Protein AF-A0A2K8NRW5-F1 (afdb_monomer)

Structure (mmCIF, N/CA/C/O backbone):
data_AF-A0A2K8NRW5-F1
#
_entry.id   AF-A0A2K8NRW5-F1
#
loop_
_atom_site.group_PDB
_atom_site.id
_atom_site.type_symbol
_atom_site.label_atom_id
_atom_site.label_alt_id
_atom_site.label_comp_id
_atom_site.label_asym_id
_atom_site.label_entity_id
_atom_site.label_seq_id
_atom_site.pdbx_PDB_ins_code
_atom_site.Cartn_x
_atom_site.Cartn_y
_atom_site.Cartn_z
_atom_site.occupancy
_atom_site.B_iso_or_equiv
_atom_site.auth_seq_id
_atom_site.auth_comp_id
_atom_site.auth_asym_id
_atom_site.auth_atom_id
_atom_site.pdbx_PDB_model_num
ATOM 1 N N . MET A 1 1 ? -4.775 -16.179 21.578 1.00 45.66 1 MET A N 1
ATOM 2 C CA . MET A 1 1 ? -5.222 -14.769 21.576 1.00 45.66 1 MET A CA 1
ATOM 3 C C . MET A 1 1 ? -6.569 -14.716 22.277 1.00 45.66 1 MET A C 1
ATOM 5 O O . MET A 1 1 ? -7.490 -15.370 21.805 1.00 45.66 1 MET A O 1
ATOM 9 N N . ASN A 1 2 ? -6.675 -14.073 23.444 1.00 34.84 2 ASN A N 1
ATOM 10 C CA . ASN A 1 2 ? -7.919 -14.094 24.220 1.00 34.84 2 ASN A CA 1
ATOM 11 C C . ASN A 1 2 ? -8.957 -13.169 23.571 1.00 34.84 2 ASN A C 1
ATOM 13 O O . ASN A 1 2 ? -8.944 -11.963 23.793 1.00 34.84 2 ASN A O 1
ATOM 17 N N . ILE A 1 3 ? -9.866 -13.767 22.797 1.00 45.94 3 ILE A N 1
ATOM 18 C CA . ILE A 1 3 ? -11.068 -13.155 22.197 1.00 45.94 3 ILE A CA 1
ATOM 19 C C . ILE A 1 3 ? -11.865 -12.359 23.248 1.00 45.94 3 ILE A C 1
ATOM 21 O O . ILE A 1 3 ? -12.381 -11.281 22.973 1.00 45.94 3 ILE A O 1
ATOM 25 N N . VAL A 1 4 ? -11.850 -12.835 24.495 1.00 39.78 4 VAL A N 1
ATOM 26 C CA . VAL A 1 4 ? -12.452 -12.175 25.657 1.00 39.78 4 VAL A CA 1
ATOM 27 C C . VAL A 1 4 ? -11.841 -10.792 25.928 1.00 39.78 4 VAL A C 1
ATOM 29 O O . VAL A 1 4 ? -12.575 -9.882 26.276 1.00 39.78 4 VAL A O 1
ATOM 32 N N . GLY A 1 5 ? -10.535 -10.581 25.723 1.00 42.78 5 GLY A N 1
ATOM 33 C CA . GLY A 1 5 ? -9.855 -9.316 26.040 1.00 42.78 5 GLY A CA 1
ATOM 34 C C . GLY A 1 5 ? -10.229 -8.160 25.108 1.00 42.78 5 GLY A C 1
ATOM 35 O O . GLY A 1 5 ? -10.506 -7.064 25.583 1.00 42.78 5 GLY A O 1
ATOM 36 N N . ILE A 1 6 ? -10.313 -8.416 23.799 1.00 48.81 6 ILE A N 1
ATOM 37 C CA . ILE A 1 6 ? -10.696 -7.408 22.792 1.00 48.81 6 ILE A CA 1
ATOM 38 C C . ILE A 1 6 ? -12.159 -6.993 22.992 1.00 48.81 6 ILE A C 1
ATOM 40 O O . ILE A 1 6 ? -12.494 -5.811 22.972 1.00 48.81 6 ILE A O 1
ATOM 44 N N . ILE A 1 7 ? -13.023 -7.966 23.270 1.00 46.50 7 ILE A N 1
ATOM 45 C CA . ILE A 1 7 ? -14.455 -7.748 23.446 1.00 46.50 7 ILE A CA 1
ATOM 46 C C . ILE A 1 7 ? -14.772 -7.039 24.772 1.00 46.50 7 ILE A C 1
ATOM 48 O O . ILE A 1 7 ? -15.534 -6.071 24.787 1.00 46.50 7 ILE A O 1
ATOM 52 N N . PHE A 1 8 ? -14.151 -7.457 25.881 1.00 42.78 8 PHE A N 1
ATOM 53 C CA . PHE A 1 8 ? -14.296 -6.782 27.175 1.00 42.78 8 PHE A CA 1
ATOM 54 C C . PHE A 1 8 ? -13.787 -5.335 27.091 1.00 42.78 8 PHE A C 1
ATOM 56 O O . PHE A 1 8 ? -14.356 -4.441 27.707 1.00 42.78 8 PHE A O 1
ATOM 63 N N . PHE A 1 9 ? -12.765 -5.074 26.269 1.00 48.84 9 PHE A N 1
ATOM 64 C CA . PHE A 1 9 ? -12.192 -3.744 26.082 1.00 48.84 9 PHE A CA 1
ATOM 65 C C . PHE A 1 9 ? -13.094 -2.795 25.283 1.00 48.84 9 PHE A C 1
ATOM 67 O O . PHE A 1 9 ? -13.305 -1.643 25.664 1.00 48.84 9 PHE A O 1
ATOM 74 N N . ILE A 1 10 ? -13.683 -3.303 24.207 1.00 47.97 10 ILE A N 1
ATOM 75 C CA . ILE A 1 10 ? -14.653 -2.579 23.396 1.00 47.97 10 ILE A CA 1
ATOM 76 C C . ILE A 1 10 ? -15.914 -2.217 24.221 1.00 47.97 10 ILE A C 1
ATOM 78 O O . ILE A 1 10 ? -16.456 -1.118 24.094 1.00 47.97 10 ILE A O 1
ATOM 82 N N . LEU A 1 11 ? -16.326 -3.083 25.152 1.00 42.22 11 LEU A N 1
ATOM 83 C CA . LEU A 1 11 ? -17.412 -2.816 26.107 1.00 42.22 11 LEU A CA 1
ATOM 84 C C . LEU A 1 11 ? -16.999 -1.878 27.257 1.00 42.22 11 LEU A C 1
ATOM 86 O O . LEU A 1 11 ? -17.809 -1.081 27.734 1.00 42.22 11 LEU A O 1
ATOM 90 N N . ILE A 1 12 ? -15.734 -1.917 27.689 1.00 40.78 12 ILE A N 1
ATOM 91 C CA . ILE A 1 12 ? -15.147 -0.983 28.664 1.00 40.78 12 ILE A CA 1
ATOM 92 C C . ILE A 1 12 ? -15.067 0.445 28.098 1.00 40.78 12 ILE A C 1
ATOM 94 O O . ILE A 1 12 ? -15.352 1.406 28.812 1.00 40.78 12 ILE A O 1
ATOM 98 N N . LEU A 1 13 ? -14.750 0.616 26.811 1.00 40.22 13 LEU A N 1
ATOM 99 C CA . LEU A 1 13 ? -14.776 1.925 26.143 1.00 40.22 13 LEU A CA 1
ATOM 100 C C . LEU A 1 13 ? -16.174 2.550 26.109 1.00 40.22 13 LEU A C 1
ATOM 102 O O . LEU A 1 13 ? -16.302 3.769 26.233 1.00 40.22 13 LEU A O 1
ATOM 106 N N . LEU A 1 14 ? -17.209 1.716 25.987 1.00 38.66 14 LEU A N 1
ATOM 107 C CA . LEU A 1 14 ? -18.608 2.140 25.999 1.00 38.66 14 LEU A CA 1
ATOM 108 C C . LEU A 1 14 ? -19.143 2.386 27.424 1.00 38.66 14 LEU A C 1
ATOM 110 O O . LEU A 1 14 ? -20.041 3.205 27.595 1.00 38.66 14 LEU A O 1
ATOM 114 N N . SER A 1 15 ? -18.568 1.753 28.456 1.00 35.53 15 SER A N 1
ATOM 115 C CA . SER A 1 15 ? -19.016 1.885 29.858 1.00 35.53 15 SER A CA 1
ATOM 116 C C . SER A 1 15 ? -18.219 2.890 30.711 1.00 35.53 15 SER A C 1
ATOM 118 O O . SER A 1 15 ? -18.763 3.442 31.663 1.00 35.53 15 SER A O 1
ATOM 120 N N . LEU A 1 16 ? -16.967 3.229 30.375 1.00 35.66 16 LEU A N 1
ATOM 121 C CA . LEU A 1 16 ? -16.126 4.163 31.157 1.00 35.66 16 LEU A CA 1
ATOM 122 C C . LEU A 1 16 ? -16.405 5.663 30.931 1.00 35.66 16 LEU A C 1
ATOM 124 O O . LEU A 1 16 ? -15.663 6.520 31.426 1.00 35.66 16 LEU A O 1
ATOM 128 N N . PHE A 1 17 ? -17.480 6.023 30.231 1.00 42.72 17 PHE A N 1
ATOM 129 C CA . PHE A 1 17 ? -17.970 7.406 30.201 1.00 42.72 17 PHE A CA 1
ATOM 130 C C . PHE A 1 17 ? -18.947 7.738 31.349 1.00 42.72 17 PHE A C 1
ATOM 132 O O . PHE A 1 17 ? -19.420 8.870 31.404 1.00 42.72 17 PHE A O 1
ATOM 139 N N . SER A 1 18 ? -19.179 6.825 32.309 1.00 34.94 18 SER A N 1
ATOM 140 C CA . SER A 1 18 ? -20.283 6.932 33.282 1.00 34.94 18 SER A CA 1
ATOM 141 C C . SER A 1 18 ? -19.955 7.312 34.743 1.00 34.94 18 SER A C 1
ATOM 143 O O . SER A 1 18 ? -20.853 7.223 35.577 1.00 34.94 18 SER A O 1
ATOM 145 N N . SER A 1 19 ? -18.750 7.748 35.145 1.00 34.00 19 SER A N 1
ATOM 146 C CA . SER A 1 19 ? -18.575 8.190 36.553 1.00 34.00 19 SER A CA 1
ATOM 147 C C . SER A 1 19 ? -17.405 9.145 36.805 1.00 34.00 19 SER A C 1
ATOM 149 O O . SER A 1 19 ? -16.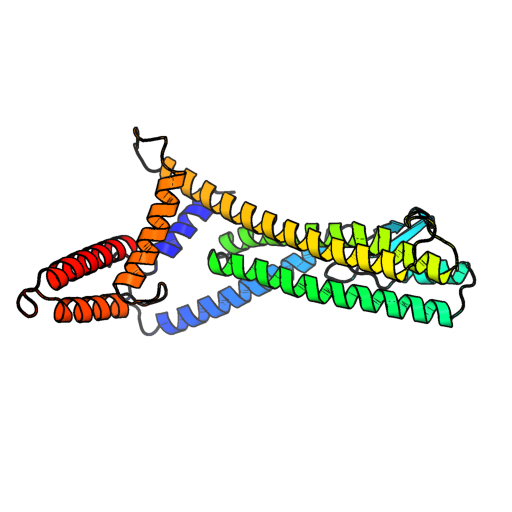236 8.760 36.758 1.00 34.00 19 SER A O 1
ATOM 151 N N . GLY A 1 20 ? -17.729 10.405 37.117 1.00 36.03 20 GLY A N 1
ATOM 152 C CA . GLY A 1 20 ? -16.787 11.453 37.508 1.00 36.03 20 GLY A CA 1
ATOM 153 C C . GLY A 1 20 ? -16.780 11.713 39.016 1.00 36.03 20 GLY A C 1
ATOM 154 O O . GLY A 1 20 ? -17.713 12.302 39.546 1.00 36.03 20 GLY A O 1
ATOM 155 N N . SER A 1 21 ? -15.693 11.350 39.698 1.00 35.50 21 SER A N 1
ATOM 156 C CA . SER A 1 21 ? -15.431 11.757 41.094 1.00 35.50 21 SER A CA 1
ATOM 157 C C . SER A 1 21 ? -13.927 11.775 41.438 1.00 35.50 21 SER A C 1
ATOM 159 O O . SER A 1 21 ? -13.508 11.400 42.524 1.00 35.50 21 SER A O 1
ATOM 161 N N . GLY A 1 22 ? -13.086 12.256 40.508 1.00 32.38 22 GLY A N 1
ATOM 162 C CA . GLY A 1 22 ? -11.631 12.445 40.708 1.00 32.38 22 GLY A CA 1
ATOM 163 C C . GLY A 1 22 ? -11.068 13.719 40.053 1.00 32.38 22 GLY A C 1
ATOM 164 O O . GLY A 1 22 ? -9.923 13.759 39.603 1.00 32.38 22 GLY A O 1
ATOM 165 N N . PHE A 1 23 ? -11.901 14.751 39.912 1.00 36.06 23 PHE A N 1
ATOM 166 C CA . PHE A 1 23 ? -11.904 15.691 38.780 1.00 36.06 23 PHE A CA 1
ATOM 167 C C . PHE A 1 23 ? -10.704 16.656 38.622 1.00 36.06 23 PHE A C 1
ATOM 16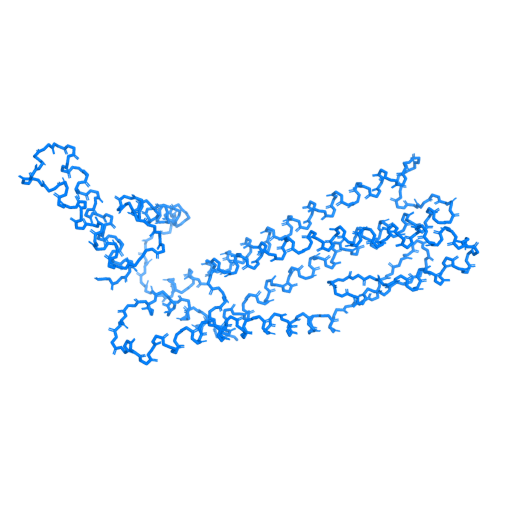9 O O . PHE A 1 23 ? -10.562 17.226 37.543 1.00 36.06 23 PHE A O 1
ATOM 176 N N . LEU A 1 24 ? -9.787 16.816 39.588 1.00 32.00 24 LEU A N 1
ATOM 177 C CA . LEU A 1 24 ? -8.643 17.746 39.431 1.00 32.00 24 LEU A CA 1
ATOM 178 C C . LEU A 1 24 ? -7.277 17.067 39.203 1.00 32.00 24 LEU A C 1
ATOM 180 O O . LEU A 1 24 ? -6.484 17.570 38.410 1.00 32.00 24 LEU A O 1
ATOM 184 N N . ALA A 1 25 ? -7.031 15.870 39.747 1.00 32.88 25 ALA A N 1
ATOM 185 C CA . ALA A 1 25 ? -5.854 15.058 39.389 1.00 32.88 25 ALA A CA 1
ATOM 186 C C . ALA A 1 25 ? -6.096 14.171 38.144 1.00 32.88 25 ALA A C 1
ATOM 188 O O . ALA A 1 25 ? -5.161 13.794 37.437 1.00 32.88 25 ALA A O 1
ATOM 189 N N . TYR A 1 26 ? -7.362 13.857 37.843 1.00 31.12 26 TYR A N 1
ATOM 190 C CA . TYR A 1 26 ? -7.765 12.980 36.737 1.00 31.12 26 TYR A CA 1
ATOM 191 C C . TYR A 1 26 ? -7.823 13.698 35.378 1.00 31.12 26 TYR A C 1
ATOM 193 O O . TYR A 1 26 ? -7.497 13.107 34.351 1.00 31.12 26 TYR A O 1
ATOM 201 N N . LYS A 1 27 ? -8.159 14.997 35.345 1.00 28.78 27 LYS A N 1
ATOM 202 C CA . LYS A 1 27 ? -8.231 15.784 34.097 1.00 28.78 27 LYS A CA 1
ATOM 203 C C . LYS A 1 27 ? -6.848 16.009 33.467 1.00 28.78 27 LYS A C 1
ATOM 205 O O . LYS A 1 27 ? -6.725 15.999 32.244 1.00 28.78 27 LYS A O 1
ATOM 210 N N . SER A 1 28 ? -5.797 16.127 34.286 1.00 32.00 28 SER A N 1
ATOM 211 C CA . SER A 1 28 ? -4.407 16.190 33.812 1.00 32.00 28 SER A CA 1
ATOM 212 C C . SER A 1 28 ? -3.893 14.819 33.357 1.00 32.00 28 SER A C 1
ATOM 214 O O . SER A 1 28 ? -3.251 14.736 32.311 1.00 32.00 28 SER A O 1
ATOM 216 N N . ARG A 1 29 ? -4.246 13.735 34.070 1.00 34.44 29 ARG A N 1
ATOM 217 C CA . ARG A 1 29 ? -3.932 12.347 33.687 1.00 34.44 29 ARG A CA 1
ATOM 218 C C . ARG A 1 29 ? -4.636 11.894 32.411 1.00 34.44 29 ARG A C 1
ATOM 220 O O . ARG A 1 29 ? -3.996 11.231 31.622 1.00 34.44 29 ARG A O 1
ATOM 227 N N . ARG A 1 30 ? -5.894 12.263 32.143 1.00 35.44 30 ARG A N 1
ATOM 228 C CA . ARG A 1 30 ? -6.624 11.826 30.932 1.00 35.44 30 ARG A CA 1
ATOM 229 C C . ARG A 1 30 ? -6.185 12.569 29.667 1.00 35.44 30 ARG A C 1
ATOM 231 O O . ARG A 1 30 ? -6.066 11.953 28.617 1.00 35.44 30 ARG A O 1
ATOM 238 N N . LYS A 1 31 ? -5.866 13.866 29.769 1.00 35.34 31 LYS A N 1
ATOM 239 C CA . LYS A 1 31 ? -5.256 14.628 28.663 1.00 35.34 31 LYS A CA 1
ATOM 240 C C . LYS A 1 31 ? -3.823 14.149 28.388 1.00 35.34 31 LYS A C 1
ATOM 242 O O . LYS A 1 31 ? -3.451 14.026 27.227 1.00 35.34 31 LYS A O 1
ATOM 247 N N . ARG A 1 32 ? -3.065 13.796 29.443 1.00 38.81 32 ARG A N 1
ATOM 248 C CA . ARG A 1 32 ? -1.787 13.073 29.319 1.00 38.81 32 ARG A CA 1
ATOM 249 C C . ARG A 1 32 ? -1.967 11.701 28.692 1.00 38.81 32 ARG A C 1
ATOM 251 O O . ARG A 1 32 ? -1.301 11.458 27.714 1.00 38.81 32 ARG A O 1
ATOM 258 N N . ASN A 1 33 ? -2.867 10.854 29.182 1.00 44.03 33 ASN A N 1
ATOM 259 C CA . ASN A 1 33 ? -3.056 9.484 28.701 1.00 44.03 33 ASN A CA 1
ATOM 260 C C . ASN A 1 33 ? -3.611 9.444 27.277 1.00 44.03 33 ASN A C 1
ATOM 262 O O . ASN A 1 33 ? -3.198 8.596 26.515 1.00 44.03 33 ASN A O 1
ATOM 266 N N . TYR A 1 34 ? -4.485 10.367 26.873 1.00 40.91 34 TYR A N 1
ATOM 267 C CA . TYR A 1 34 ? -4.923 10.475 25.478 1.00 40.91 34 TYR A CA 1
ATOM 268 C C . TYR A 1 34 ? -3.777 10.928 24.565 1.00 40.91 34 TYR A C 1
ATOM 270 O O . TYR A 1 34 ? -3.525 10.316 23.538 1.00 40.91 34 TYR A O 1
ATOM 278 N N . SER A 1 35 ? -3.022 11.954 24.972 1.00 47.53 35 SER A N 1
ATOM 279 C CA . SER A 1 35 ? -1.829 12.421 24.250 1.00 47.53 35 SER A CA 1
ATOM 280 C C . SER A 1 35 ? -0.710 11.365 24.213 1.00 47.53 35 SER A C 1
ATOM 282 O O . SER A 1 35 ? -0.038 11.199 23.199 1.00 47.53 35 SER A O 1
ATOM 284 N N . GLN A 1 36 ? -0.539 10.615 25.298 1.00 51.28 36 GLN A N 1
ATOM 285 C CA . GLN A 1 36 ? 0.427 9.537 25.471 1.00 51.28 36 GLN A CA 1
ATOM 286 C C . GLN A 1 36 ? 0.002 8.288 24.701 1.00 51.28 36 GLN A C 1
ATOM 288 O O . GLN A 1 36 ? 0.853 7.695 24.057 1.00 51.28 36 GLN A O 1
ATOM 293 N N . ASN A 1 37 ? -1.284 7.936 24.683 1.00 51.28 37 ASN A N 1
ATOM 294 C CA . ASN A 1 37 ? -1.814 6.843 23.871 1.00 51.28 37 ASN A CA 1
ATOM 295 C C . ASN A 1 37 ? -1.752 7.206 22.390 1.00 51.28 37 ASN A C 1
ATOM 297 O O . ASN A 1 37 ? -1.285 6.400 21.610 1.00 51.28 37 ASN A O 1
ATOM 301 N N . GLN A 1 38 ? -2.094 8.432 21.987 1.00 56.69 38 GLN A N 1
ATOM 302 C CA . GLN A 1 38 ? -1.922 8.880 20.601 1.00 56.69 38 GLN A CA 1
ATOM 303 C C . GLN A 1 38 ? -0.442 8.844 20.176 1.00 56.69 38 GLN A C 1
ATOM 305 O O . GLN A 1 38 ? -0.125 8.444 19.057 1.00 56.69 38 GLN A O 1
ATOM 310 N N . SER A 1 39 ? 0.467 9.198 21.090 1.00 61.97 39 SER A N 1
ATOM 311 C CA . SER A 1 39 ? 1.917 9.066 20.905 1.00 61.97 39 SER A CA 1
ATOM 312 C C . SER A 1 39 ? 2.365 7.599 20.810 1.00 61.97 39 SER A C 1
ATOM 314 O O . SER A 1 39 ? 3.134 7.259 19.916 1.00 61.97 39 SER A O 1
ATOM 316 N N . GLN A 1 40 ? 1.844 6.706 21.657 1.00 70.38 40 GLN A N 1
ATOM 317 C CA . GLN A 1 40 ? 2.139 5.267 21.638 1.00 70.38 40 GLN A CA 1
ATOM 318 C C . GLN A 1 40 ? 1.572 4.570 20.400 1.00 70.38 40 GLN A C 1
ATOM 320 O O . GLN A 1 40 ? 2.277 3.790 19.771 1.00 70.38 40 GLN A O 1
ATOM 325 N N . THR A 1 41 ? 0.340 4.886 20.004 1.00 70.94 41 THR A N 1
ATOM 326 C CA . THR A 1 41 ? -0.283 4.403 18.771 1.00 70.94 41 THR A CA 1
ATOM 327 C C . THR A 1 41 ? 0.556 4.846 17.583 1.00 70.94 41 THR A C 1
ATOM 329 O O . THR A 1 41 ? 0.990 4.013 16.798 1.00 70.94 41 THR A O 1
ATOM 332 N N . HIS A 1 42 ? 0.902 6.132 17.485 1.00 76.00 42 HIS A N 1
ATOM 333 C CA . HIS A 1 42 ? 1.785 6.606 16.421 1.00 76.00 42 HIS A CA 1
ATOM 334 C C . HIS A 1 42 ? 3.128 5.850 16.397 1.00 76.00 42 HIS A C 1
ATOM 336 O O . HIS A 1 42 ? 3.539 5.365 15.344 1.00 76.00 42 HIS A O 1
ATOM 342 N N . GLN A 1 43 ? 3.769 5.662 17.555 1.00 84.19 43 GLN A N 1
ATOM 343 C CA . GLN A 1 43 ? 4.998 4.870 17.675 1.00 84.19 43 GLN A CA 1
ATOM 344 C C . GLN A 1 43 ? 4.812 3.413 17.233 1.00 84.19 43 GLN A C 1
ATOM 346 O O . GLN A 1 43 ? 5.698 2.872 16.573 1.00 84.19 43 GLN A O 1
ATOM 351 N N . ALA A 1 44 ? 3.677 2.787 17.548 1.00 87.31 44 ALA A N 1
ATOM 352 C CA . ALA A 1 44 ? 3.367 1.420 17.145 1.00 87.31 44 ALA A CA 1
ATOM 353 C C . ALA A 1 44 ? 3.252 1.295 15.620 1.00 87.31 44 ALA A C 1
ATOM 355 O O . ALA A 1 44 ? 3.823 0.376 15.038 1.00 87.31 44 ALA A O 1
ATOM 356 N N . PHE A 1 45 ? 2.599 2.251 14.952 1.00 88.94 45 PHE A N 1
ATOM 357 C CA . PHE A 1 45 ? 2.531 2.286 13.489 1.00 88.94 45 PHE A CA 1
ATOM 358 C C . PHE A 1 45 ? 3.906 2.520 12.849 1.00 88.94 45 PHE A C 1
ATOM 360 O O . PHE A 1 45 ? 4.244 1.843 11.879 1.00 88.94 45 PHE A O 1
ATOM 367 N N . GLU A 1 46 ? 4.729 3.424 13.390 1.00 88.88 46 GLU A N 1
ATOM 368 C CA . GLU A 1 46 ? 6.096 3.640 12.890 1.00 88.88 46 GLU A CA 1
ATOM 369 C C . GLU A 1 46 ? 7.000 2.416 13.104 1.00 88.88 46 GLU A C 1
ATOM 371 O O . GLU A 1 46 ? 7.760 2.036 12.211 1.00 88.88 46 GLU A O 1
ATOM 376 N N . ALA A 1 47 ? 6.902 1.754 14.259 1.00 90.94 47 ALA A N 1
ATOM 377 C CA . ALA A 1 47 ? 7.605 0.502 14.520 1.00 90.94 47 ALA A CA 1
ATOM 378 C C . ALA A 1 47 ? 7.136 -0.606 13.567 1.00 90.94 47 ALA A C 1
ATOM 380 O O . ALA A 1 47 ? 7.962 -1.294 12.967 1.00 90.94 47 ALA A O 1
ATOM 381 N N . ASN A 1 48 ? 5.824 -0.726 13.357 1.00 93.81 48 ASN A N 1
ATOM 382 C CA . ASN A 1 48 ? 5.246 -1.705 12.447 1.00 93.81 48 ASN A CA 1
ATOM 383 C C . ASN A 1 48 ? 5.699 -1.484 10.996 1.00 93.81 48 ASN A C 1
ATOM 385 O O . ASN A 1 48 ? 6.051 -2.452 10.335 1.00 93.81 48 ASN A O 1
ATOM 389 N N . LYS A 1 49 ? 5.783 -0.235 10.507 1.00 93.50 49 LYS A N 1
ATOM 390 C CA . LYS A 1 49 ? 6.337 0.058 9.167 1.00 93.50 49 LYS A CA 1
ATOM 391 C C . LYS A 1 49 ? 7.752 -0.500 9.001 1.00 93.50 49 LYS A C 1
ATOM 393 O O . LYS A 1 49 ? 8.048 -1.091 7.968 1.00 93.50 49 LYS A O 1
ATOM 398 N N . LYS A 1 50 ? 8.611 -0.345 10.016 1.00 92.44 50 LYS A N 1
ATOM 399 C CA . LYS A 1 50 ? 9.986 -0.874 9.994 1.00 92.44 50 LYS A CA 1
ATOM 400 C C . LYS A 1 50 ? 10.005 -2.400 9.974 1.00 92.44 50 LYS A C 1
ATOM 402 O O . LYS A 1 50 ? 10.759 -2.980 9.200 1.00 92.44 50 LYS A O 1
ATOM 407 N N . VAL A 1 51 ? 9.175 -3.040 10.801 1.00 93.69 51 VAL A N 1
ATOM 408 C CA . VAL A 1 51 ? 9.047 -4.507 10.845 1.00 93.69 51 VAL A CA 1
ATOM 409 C C . VAL A 1 51 ? 8.544 -5.044 9.509 1.00 93.69 51 VAL A C 1
ATOM 411 O O . VAL A 1 51 ? 9.140 -5.96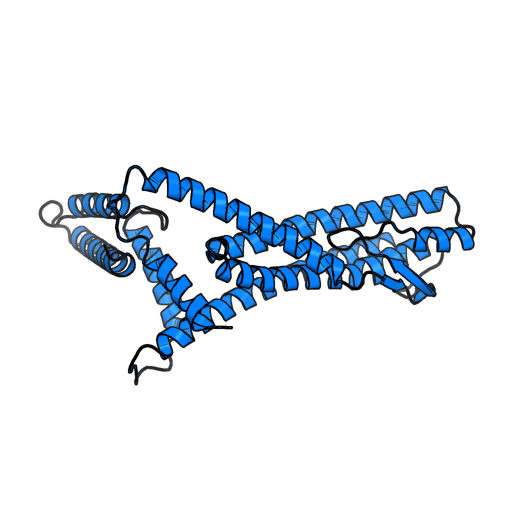3 8.953 1.00 93.69 51 VAL A O 1
ATOM 414 N N . TRP A 1 52 ? 7.491 -4.434 8.966 1.00 95.94 52 TRP A N 1
ATOM 415 C CA . TRP A 1 52 ? 6.955 -4.777 7.656 1.00 95.94 52 TRP A CA 1
ATOM 416 C C . TRP A 1 52 ? 8.039 -4.638 6.584 1.00 95.94 52 TRP A C 1
ATOM 418 O O . TRP A 1 52 ? 8.381 -5.614 5.928 1.00 95.94 52 TRP A O 1
ATOM 428 N N . GLN A 1 53 ? 8.698 -3.479 6.491 1.00 92.44 53 GLN A N 1
ATOM 429 C CA . GLN A 1 53 ? 9.757 -3.238 5.507 1.00 92.44 53 GLN A CA 1
ATOM 430 C C . GLN A 1 53 ? 10.945 -4.199 5.661 1.00 92.44 53 GLN A C 1
ATOM 432 O O . GLN A 1 53 ? 11.594 -4.534 4.672 1.00 92.44 53 GLN A O 1
ATOM 437 N N . PHE A 1 54 ? 11.265 -4.643 6.877 1.00 91.88 54 PHE A N 1
ATOM 438 C CA . PHE A 1 54 ? 12.310 -5.640 7.108 1.00 91.88 54 PHE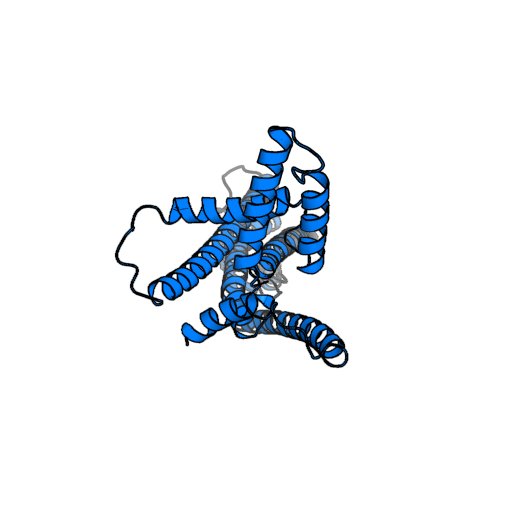 A CA 1
ATOM 439 C C . PHE A 1 54 ? 11.927 -7.015 6.542 1.00 91.88 54 PHE A C 1
ATOM 441 O O . PHE A 1 54 ? 12.749 -7.634 5.871 1.00 91.88 54 PHE A O 1
ATOM 448 N N . ASN A 1 55 ? 10.682 -7.448 6.758 1.00 92.94 55 ASN A N 1
ATOM 449 C CA . ASN A 1 55 ? 10.182 -8.765 6.349 1.00 92.94 55 ASN A CA 1
ATOM 450 C C . ASN A 1 55 ? 9.725 -8.834 4.882 1.00 92.94 55 ASN A C 1
ATOM 452 O O . ASN A 1 55 ? 9.560 -9.921 4.331 1.00 92.94 55 ASN A O 1
ATOM 456 N N . THR A 1 56 ? 9.512 -7.689 4.241 1.00 93.69 56 THR A N 1
ATOM 457 C CA . THR A 1 56 ? 9.041 -7.613 2.860 1.00 93.69 56 THR A CA 1
ATOM 458 C C . THR A 1 56 ? 10.114 -8.054 1.860 1.00 93.69 56 THR A C 1
ATOM 460 O O . THR A 1 56 ? 11.250 -7.579 1.890 1.00 93.69 56 THR A O 1
ATOM 463 N N . GLN A 1 57 ? 9.734 -8.897 0.891 1.00 95.75 57 GLN A N 1
ATOM 464 C CA . GLN A 1 57 ? 10.566 -9.193 -0.279 1.00 95.75 57 GLN A CA 1
ATOM 465 C C . GLN A 1 57 ? 10.702 -7.941 -1.160 1.00 95.75 57 GLN A C 1
ATOM 467 O O . GLN A 1 57 ? 9.719 -7.477 -1.749 1.00 95.75 57 GLN A O 1
ATOM 472 N N . LYS A 1 58 ? 11.928 -7.416 -1.255 1.00 95.25 58 LYS A N 1
ATOM 473 C CA . LYS A 1 58 ? 12.258 -6.151 -1.943 1.00 95.25 58 LYS A CA 1
ATOM 474 C C . LYS A 1 58 ? 12.680 -6.333 -3.394 1.00 95.25 58 LYS A C 1
ATOM 476 O O . LYS A 1 58 ? 12.536 -5.412 -4.185 1.00 95.25 58 LYS A O 1
ATOM 481 N N . THR A 1 59 ? 13.205 -7.500 -3.736 1.00 97.94 59 THR A N 1
ATOM 482 C CA . THR A 1 59 ? 13.716 -7.770 -5.078 1.00 97.94 59 THR A CA 1
ATOM 483 C C . THR A 1 59 ? 12.590 -8.271 -5.973 1.00 97.94 59 THR A C 1
ATOM 485 O O . THR A 1 59 ? 11.931 -9.266 -5.655 1.00 97.94 59 THR A O 1
ATOM 488 N N . VAL A 1 60 ? 12.366 -7.567 -7.079 1.00 98.31 60 VAL A N 1
ATOM 489 C CA . VAL A 1 60 ? 11.298 -7.821 -8.050 1.00 98.31 60 VAL A CA 1
ATOM 490 C C . VAL A 1 60 ? 11.933 -8.173 -9.389 1.00 98.31 60 VAL A C 1
ATOM 492 O O . VAL A 1 60 ? 12.819 -7.471 -9.868 1.00 98.31 60 VAL A O 1
ATOM 495 N N . SER A 1 61 ? 11.500 -9.275 -9.998 1.00 98.12 61 SER A N 1
ATOM 496 C CA . SER A 1 61 ? 11.975 -9.662 -11.328 1.00 98.12 61 SER A CA 1
ATOM 497 C C . SER A 1 61 ? 11.337 -8.787 -12.402 1.00 98.12 61 SER A C 1
ATOM 499 O O . SER A 1 61 ? 10.139 -8.526 -12.336 1.00 98.12 61 SER A O 1
ATOM 501 N N . ILE A 1 62 ? 12.132 -8.394 -13.399 1.00 98.12 62 ILE A N 1
ATOM 502 C CA . ILE A 1 62 ? 11.707 -7.725 -14.632 1.00 98.12 62 ILE A CA 1
ATOM 503 C C . ILE A 1 62 ? 11.965 -8.705 -15.790 1.00 98.12 62 ILE A C 1
ATOM 505 O O . ILE A 1 62 ? 13.032 -8.668 -16.413 1.00 98.12 62 ILE A O 1
ATOM 509 N N . PRO A 1 63 ? 11.041 -9.651 -16.057 1.00 96.56 63 PRO A N 1
ATOM 510 C CA . PRO A 1 63 ? 11.337 -10.822 -16.883 1.00 96.56 63 PRO A CA 1
ATOM 511 C C . PRO A 1 63 ? 11.615 -10.479 -18.344 1.00 96.56 63 PRO A C 1
ATOM 513 O O . PRO A 1 63 ? 12.463 -11.109 -18.968 1.00 96.56 63 PRO A O 1
ATOM 516 N N . GLU A 1 64 ? 10.933 -9.463 -18.879 1.00 96.88 64 GLU A N 1
ATOM 517 C CA . GLU A 1 64 ? 11.080 -9.051 -20.278 1.00 96.88 64 GLU A CA 1
ATOM 518 C C . GLU A 1 64 ? 12.517 -8.637 -20.618 1.00 96.88 64 GLU A C 1
ATOM 520 O O . GLU A 1 64 ? 13.018 -8.947 -21.698 1.00 96.88 64 GLU A O 1
ATOM 525 N N . TYR A 1 65 ? 13.203 -8.029 -19.652 1.00 97.38 65 TYR A N 1
ATOM 526 C CA . TYR A 1 65 ? 14.578 -7.556 -19.784 1.00 97.38 65 TYR A CA 1
ATOM 527 C C . TYR A 1 65 ? 15.601 -8.408 -19.041 1.00 97.38 65 TYR A C 1
ATOM 529 O O . TYR A 1 65 ? 16.794 -8.103 -19.067 1.00 97.38 65 TYR A O 1
ATOM 537 N N . ASN A 1 66 ? 15.145 -9.501 -18.424 1.00 97.31 66 ASN A N 1
ATOM 538 C CA . ASN A 1 66 ? 15.971 -10.476 -17.725 1.00 97.31 66 ASN A CA 1
ATOM 539 C C . ASN A 1 66 ? 16.907 -9.847 -16.673 1.00 97.31 66 ASN A C 1
ATOM 541 O O . ASN A 1 66 ? 18.099 -10.151 -16.613 1.00 97.31 66 ASN A O 1
ATOM 545 N N . TYR A 1 67 ? 16.364 -8.957 -15.843 1.00 98.25 67 TYR A N 1
ATOM 546 C CA . TYR A 1 67 ? 17.053 -8.433 -14.663 1.00 98.25 67 TYR A CA 1
ATOM 547 C C . TYR A 1 67 ? 16.106 -8.380 -13.458 1.00 98.25 67 TYR A C 1
ATOM 549 O O . TYR A 1 67 ? 14.945 -8.794 -13.535 1.00 98.25 67 TYR A O 1
ATOM 557 N N . GLN A 1 68 ? 16.619 -7.943 -12.313 1.00 98.44 68 GLN A N 1
ATOM 558 C CA . GLN A 1 68 ? 15.840 -7.744 -11.094 1.00 98.44 68 GLN A CA 1
ATOM 559 C C . GLN A 1 68 ? 16.075 -6.330 -10.577 1.00 98.44 68 GLN A C 1
ATOM 561 O O . GLN A 1 68 ? 17.179 -5.816 -10.713 1.00 98.44 68 GLN A O 1
ATOM 566 N N . GLU A 1 69 ? 15.054 -5.726 -9.982 1.00 98.62 69 GLU A N 1
ATOM 567 C CA . GLU A 1 69 ? 15.117 -4.389 -9.397 1.00 98.62 69 GLU A CA 1
ATOM 568 C C . GLU A 1 69 ? 14.810 -4.443 -7.899 1.00 98.62 69 GLU A C 1
ATOM 570 O O . GLU A 1 69 ? 13.984 -5.241 -7.440 1.00 98.62 69 GLU A O 1
ATOM 575 N N . ASN A 1 70 ? 15.479 -3.587 -7.132 1.00 98.06 70 ASN A N 1
ATOM 576 C CA . ASN A 1 70 ? 15.340 -3.526 -5.686 1.00 98.06 70 ASN A CA 1
ATOM 577 C C . ASN A 1 70 ? 14.405 -2.375 -5.285 1.00 98.06 70 ASN A C 1
ATOM 579 O O . ASN A 1 70 ? 14.683 -1.202 -5.530 1.00 98.06 70 ASN A O 1
ATOM 583 N N . PHE A 1 71 ? 13.298 -2.720 -4.627 1.00 97.69 71 PHE A N 1
ATOM 584 C CA . PHE A 1 71 ? 12.299 -1.790 -4.097 1.00 97.69 71 PHE A CA 1
ATOM 585 C C . PHE A 1 71 ? 12.496 -1.621 -2.589 1.00 97.69 71 PHE A C 1
ATOM 587 O O . PHE A 1 71 ? 11.820 -2.242 -1.765 1.00 97.69 71 PHE A O 1
ATOM 594 N N . THR A 1 72 ? 13.508 -0.840 -2.220 1.00 94.31 72 THR A N 1
ATOM 595 C CA . THR A 1 72 ? 13.942 -0.680 -0.828 1.00 94.31 72 THR A CA 1
ATOM 596 C C . THR A 1 72 ? 13.284 0.485 -0.109 1.00 94.31 72 THR A C 1
ATOM 598 O O . THR A 1 72 ? 13.227 0.467 1.122 1.00 94.31 72 THR A O 1
ATOM 601 N N . ASP A 1 73 ? 12.794 1.481 -0.840 1.00 93.75 73 ASP A N 1
ATOM 602 C CA . ASP A 1 73 ? 12.333 2.741 -0.267 1.00 93.75 73 ASP A CA 1
ATOM 603 C C . ASP A 1 73 ? 10.884 2.613 0.206 1.00 93.75 73 ASP A C 1
ATOM 605 O O . ASP A 1 73 ? 10.030 2.055 -0.478 1.00 93.75 73 ASP A O 1
ATOM 609 N N . PHE A 1 74 ? 10.573 3.129 1.392 1.00 93.06 74 PHE A N 1
ATOM 610 C CA . PHE A 1 74 ? 9.198 3.120 1.891 1.00 93.06 74 PHE A CA 1
ATOM 611 C C . PHE A 1 74 ? 8.343 4.154 1.119 1.00 93.06 74 PHE A C 1
ATOM 613 O O . PHE A 1 74 ? 8.814 5.278 0.929 1.00 93.06 74 PHE A O 1
ATOM 620 N N . PRO A 1 75 ? 7.086 3.856 0.718 1.00 94.69 75 PRO A N 1
ATOM 621 C CA . PRO A 1 75 ? 6.293 2.666 1.053 1.00 94.69 75 PRO A CA 1
ATOM 622 C C . PRO A 1 75 ? 6.620 1.371 0.298 1.00 94.69 75 PRO A C 1
ATOM 624 O O . PRO A 1 75 ? 6.420 0.321 0.892 1.00 94.69 75 PRO A O 1
ATOM 627 N N . PHE A 1 76 ? 7.109 1.411 -0.945 1.00 97.19 76 PHE A N 1
ATOM 628 C CA . PHE A 1 76 ? 7.686 0.265 -1.675 1.00 97.19 76 PHE A CA 1
ATOM 629 C C . PHE A 1 76 ? 8.204 0.751 -3.044 1.00 97.19 76 PHE A C 1
ATOM 631 O O . PHE A 1 76 ? 7.603 0.477 -4.073 1.00 97.19 76 PHE A O 1
ATOM 638 N N . PHE A 1 77 ? 9.259 1.557 -3.072 1.00 97.94 77 PHE A N 1
ATOM 639 C CA . PHE A 1 77 ? 9.786 2.217 -4.273 1.00 97.94 77 PHE A CA 1
ATOM 640 C C . PHE A 1 77 ? 11.256 1.881 -4.507 1.00 97.94 77 PHE A C 1
ATOM 642 O O . PHE A 1 77 ? 11.922 1.329 -3.627 1.00 97.94 77 PHE A O 1
ATOM 649 N N . SER A 1 78 ? 11.751 2.196 -5.703 1.00 97.44 78 SER A N 1
ATOM 650 C CA . SER A 1 78 ? 13.115 1.878 -6.119 1.00 97.44 78 SER A CA 1
ATOM 651 C C . SER A 1 78 ? 13.949 3.141 -6.332 1.00 97.44 78 SER A C 1
ATOM 653 O O . SER A 1 78 ? 13.463 4.220 -6.690 1.00 97.44 78 SER A O 1
ATOM 655 N N . ASN A 1 79 ? 15.256 3.002 -6.143 1.00 96.75 79 ASN A N 1
ATOM 656 C CA . ASN A 1 79 ? 16.229 3.988 -6.594 1.00 96.75 79 ASN A CA 1
ATOM 657 C C . ASN A 1 79 ? 16.677 3.751 -8.051 1.00 96.75 79 ASN A C 1
ATOM 659 O O . ASN A 1 79 ? 17.422 4.572 -8.575 1.00 96.75 79 ASN A O 1
ATOM 663 N N . TYR A 1 80 ? 16.190 2.681 -8.689 1.00 98.31 80 TYR A N 1
ATOM 664 C CA . TYR A 1 80 ? 16.454 2.262 -10.067 1.00 98.31 80 TYR A CA 1
ATOM 665 C C . TYR A 1 80 ? 17.912 1.932 -10.389 1.00 98.31 80 TYR A C 1
ATOM 667 O O . TYR A 1 80 ? 18.287 1.923 -11.559 1.00 98.31 80 TYR A O 1
ATOM 675 N N . GLN A 1 81 ? 18.741 1.636 -9.385 1.00 98.12 81 GLN A N 1
ATOM 676 C CA . GLN A 1 81 ? 20.165 1.354 -9.597 1.00 98.12 81 GLN A CA 1
ATOM 677 C C . GLN A 1 81 ? 20.402 0.167 -10.538 1.00 98.12 81 GLN A C 1
ATOM 679 O O . GLN A 1 81 ? 21.291 0.224 -11.391 1.00 98.12 81 GLN A O 1
ATOM 684 N N . GLU A 1 82 ? 19.601 -0.894 -10.420 1.00 98.56 82 GLU A N 1
ATOM 685 C CA . GLU A 1 82 ? 19.756 -2.077 -11.269 1.00 98.56 82 GLU A CA 1
ATOM 686 C C . GLU A 1 82 ? 19.307 -1.787 -12.706 1.00 98.56 82 GLU A C 1
ATOM 688 O O . GLU A 1 82 ? 19.974 -2.183 -13.668 1.00 98.56 82 GLU A O 1
ATOM 693 N N . THR A 1 83 ? 18.220 -1.026 -12.865 1.00 98.62 83 THR A N 1
ATOM 694 C CA . THR A 1 83 ? 17.755 -0.563 -14.177 1.00 98.62 83 THR A CA 1
ATOM 695 C C . THR A 1 83 ? 18.768 0.372 -14.843 1.00 98.62 83 THR A C 1
ATOM 697 O O . THR A 1 83 ? 19.067 0.204 -16.025 1.00 98.62 83 THR A O 1
ATOM 700 N N . GLU A 1 84 ? 19.351 1.323 -14.109 1.00 98.00 84 GLU A N 1
ATOM 701 C CA . GLU A 1 84 ? 20.400 2.208 -14.630 1.00 98.00 84 GLU A CA 1
ATOM 702 C C . GLU A 1 84 ? 21.618 1.401 -15.099 1.00 98.00 84 GLU A C 1
ATOM 704 O O . GLU A 1 84 ? 22.116 1.608 -16.210 1.00 98.00 84 GLU A O 1
ATOM 709 N N . ALA A 1 85 ? 22.069 0.426 -14.303 1.00 98.19 85 ALA A N 1
ATOM 710 C CA . ALA A 1 85 ? 23.172 -0.455 -14.676 1.00 98.19 85 ALA A CA 1
ATOM 711 C C . ALA A 1 85 ? 22.850 -1.295 -15.925 1.00 98.19 85 ALA A C 1
ATOM 713 O O . ALA A 1 85 ? 23.718 -1.505 -16.780 1.00 98.19 85 ALA A O 1
ATOM 714 N N . PHE A 1 86 ? 21.608 -1.767 -16.056 1.00 98.62 86 PHE A N 1
ATOM 715 C CA . PHE A 1 86 ? 21.131 -2.476 -17.241 1.00 98.62 86 PHE A CA 1
ATOM 716 C C . PHE A 1 86 ? 21.143 -1.579 -18.489 1.00 98.62 86 PHE A C 1
ATOM 718 O O . PHE A 1 86 ? 21.751 -1.943 -19.499 1.00 98.62 86 PHE A O 1
ATOM 725 N N . LEU A 1 87 ? 20.537 -0.393 -18.419 1.00 98.31 87 LEU A N 1
ATOM 726 C CA . LEU A 1 87 ? 20.466 0.559 -19.532 1.00 98.31 87 LEU A CA 1
ATOM 727 C C . LEU A 1 87 ? 21.865 1.050 -19.950 1.00 98.31 87 LEU A C 1
ATOM 729 O O . LEU A 1 87 ? 22.147 1.178 -21.144 1.00 98.31 87 LEU A O 1
ATOM 733 N N . ALA A 1 88 ? 22.781 1.243 -18.996 1.00 97.38 88 ALA A N 1
ATOM 734 C CA . ALA A 1 88 ? 24.171 1.597 -19.279 1.00 97.38 88 ALA A CA 1
ATOM 735 C C . ALA A 1 88 ? 24.889 0.510 -20.102 1.00 97.38 88 ALA A C 1
ATOM 737 O O . ALA A 1 88 ? 25.551 0.823 -21.091 1.00 97.38 88 ALA A O 1
ATOM 738 N N . LYS A 1 89 ? 24.695 -0.777 -19.771 1.00 98.00 89 LYS A N 1
ATOM 739 C CA . LYS A 1 89 ? 25.233 -1.910 -20.558 1.00 98.00 89 LYS A CA 1
ATOM 740 C C . LYS A 1 89 ? 24.665 -1.976 -21.979 1.00 98.00 89 LYS A C 1
ATOM 742 O O . LYS A 1 89 ? 25.285 -2.569 -22.858 1.00 98.00 89 LYS A O 1
ATOM 747 N N . LYS A 1 90 ? 23.490 -1.386 -22.209 1.00 97.94 90 LYS A N 1
ATOM 748 C CA . LYS A 1 90 ? 22.845 -1.272 -23.525 1.00 97.94 90 LYS A CA 1
ATOM 749 C C . LYS A 1 90 ? 23.253 -0.013 -24.296 1.00 97.94 90 LYS A C 1
ATOM 751 O O . LYS A 1 90 ? 22.708 0.233 -25.366 1.00 97.94 90 LYS A O 1
ATOM 756 N N . ASN A 1 91 ? 24.231 0.747 -23.798 1.00 97.00 91 ASN A N 1
ATOM 757 C CA . ASN A 1 91 ? 24.726 1.985 -24.408 1.00 97.00 91 ASN A CA 1
ATOM 758 C C . ASN A 1 91 ? 23.647 3.074 -24.564 1.00 97.00 91 ASN A C 1
ATOM 760 O O . ASN A 1 91 ? 23.703 3.884 -25.490 1.00 97.00 91 ASN A O 1
ATOM 764 N N . VAL A 1 92 ? 22.663 3.111 -23.658 1.00 97.25 92 VAL A N 1
ATOM 765 C CA . VAL A 1 92 ? 21.662 4.186 -23.605 1.00 97.25 92 VAL A CA 1
ATOM 766 C C . VAL A 1 92 ? 22.350 5.514 -23.291 1.00 97.25 92 VAL A C 1
ATOM 768 O O . VAL A 1 92 ? 23.206 5.593 -22.409 1.00 97.25 92 VAL A O 1
ATOM 771 N N . SER A 1 93 ? 21.988 6.579 -24.012 1.00 97.31 93 SER A N 1
ATOM 772 C CA . SER A 1 93 ? 22.644 7.878 -23.837 1.00 97.31 93 SER A CA 1
ATOM 773 C C . SER A 1 93 ? 22.349 8.497 -22.460 1.00 97.31 93 SER A C 1
ATOM 775 O O . SER A 1 93 ? 21.252 8.313 -21.922 1.00 97.31 93 SER A O 1
ATOM 777 N N . PRO A 1 94 ? 23.251 9.337 -21.912 1.00 96.69 94 PRO A N 1
ATOM 778 C CA . PRO A 1 94 ? 23.001 10.041 -20.651 1.00 96.69 94 PRO A CA 1
ATOM 779 C C . PRO A 1 94 ? 21.702 10.859 -20.647 1.00 96.69 94 PRO A C 1
ATOM 781 O O . PRO A 1 94 ? 21.018 10.940 -19.631 1.00 96.69 94 PRO A O 1
ATOM 784 N N . LYS A 1 95 ? 21.317 11.430 -21.798 1.00 97.00 95 LYS A N 1
ATOM 785 C CA . LYS A 1 95 ? 20.060 12.178 -21.949 1.00 97.00 95 LYS A CA 1
ATOM 786 C C . LYS A 1 95 ? 18.835 11.269 -21.830 1.00 97.00 95 LYS A C 1
ATOM 788 O O . LYS A 1 95 ? 17.868 11.637 -21.170 1.00 97.00 95 LYS A O 1
ATOM 793 N N . GLN A 1 96 ? 18.864 10.095 -22.461 1.00 97.31 96 GLN A N 1
ATOM 794 C CA . GLN A 1 96 ? 17.789 9.108 -22.328 1.00 97.31 96 GLN A CA 1
ATOM 795 C C . GLN A 1 96 ? 17.692 8.595 -20.889 1.00 97.31 96 GLN A C 1
ATOM 797 O O . GLN A 1 96 ? 16.589 8.538 -20.356 1.00 97.31 96 GLN A O 1
ATOM 802 N N . MET A 1 97 ? 18.828 8.330 -20.234 1.00 97.56 97 MET A N 1
ATOM 803 C CA . MET A 1 97 ? 18.865 7.944 -18.820 1.00 97.56 97 MET A CA 1
ATOM 804 C C . MET A 1 97 ? 18.263 9.025 -17.911 1.00 97.56 97 MET A C 1
ATOM 806 O O . MET A 1 97 ? 17.431 8.739 -17.055 1.00 97.56 97 MET A O 1
ATOM 810 N N . GLN A 1 98 ? 18.622 10.294 -18.126 1.00 97.81 98 GLN A N 1
ATOM 811 C CA . GLN A 1 98 ? 18.065 11.410 -17.360 1.00 97.81 98 GLN A CA 1
ATOM 812 C C . GLN A 1 98 ? 16.547 11.533 -17.551 1.00 97.81 98 GLN A C 1
ATOM 814 O O . GLN A 1 98 ? 15.820 11.779 -16.587 1.00 97.81 98 GLN A O 1
ATOM 819 N N . ASN A 1 99 ? 16.065 11.360 -18.784 1.00 98.19 99 ASN A N 1
ATOM 820 C CA . ASN A 1 99 ? 14.635 11.367 -19.080 1.00 98.19 99 ASN A CA 1
ATOM 821 C C . ASN A 1 99 ? 13.917 10.208 -18.381 1.00 98.19 99 ASN A C 1
ATOM 823 O O . ASN A 1 99 ? 12.903 10.449 -17.732 1.00 98.19 99 ASN A O 1
ATOM 827 N N . PHE A 1 100 ? 14.474 8.996 -18.455 1.00 98.50 100 PHE A N 1
ATOM 828 C CA . PHE A 1 100 ? 13.981 7.814 -17.747 1.00 98.50 100 PHE A CA 1
ATOM 829 C C . PHE A 1 100 ? 13.844 8.092 -16.242 1.00 98.50 100 PHE A C 1
ATOM 831 O O . PHE A 1 100 ? 12.750 7.987 -15.687 1.00 98.50 100 PHE A O 1
ATOM 838 N N . MET A 1 101 ? 14.918 8.557 -15.596 1.00 98.25 101 MET A N 1
ATOM 839 C CA . MET A 1 101 ? 14.915 8.834 -14.156 1.00 98.25 101 MET A CA 1
ATOM 840 C C . MET A 1 101 ? 13.904 9.913 -13.772 1.00 98.25 101 MET A C 1
ATOM 842 O O . MET A 1 101 ? 13.198 9.785 -12.768 1.00 98.25 101 MET A O 1
ATOM 846 N N . LYS A 1 102 ? 13.787 10.967 -14.587 1.00 98.50 102 LYS A N 1
ATOM 847 C CA . LYS A 1 102 ? 12.795 12.026 -14.380 1.00 98.50 102 LYS A CA 1
ATOM 848 C C . LYS A 1 102 ? 11.367 11.481 -14.461 1.00 98.50 102 LYS A C 1
ATOM 850 O O . LYS A 1 102 ? 10.551 11.826 -13.605 1.00 98.50 102 LYS A O 1
ATOM 855 N N . SER A 1 103 ? 11.067 10.648 -15.457 1.00 98.50 103 SER A N 1
ATOM 856 C CA . SER A 1 103 ? 9.751 10.025 -15.619 1.00 98.50 103 SER A CA 1
ATOM 857 C C . SER A 1 103 ? 9.424 9.115 -14.437 1.00 98.50 103 SER A C 1
ATOM 859 O O . SER A 1 103 ? 8.413 9.334 -13.769 1.00 98.50 103 SER A O 1
ATOM 861 N N . MET A 1 104 ? 10.318 8.177 -14.099 1.00 98.62 104 MET A N 1
ATOM 862 C CA . MET A 1 104 ? 10.101 7.225 -13.005 1.00 98.62 104 MET A CA 1
ATOM 863 C C . MET A 1 104 ? 9.868 7.923 -11.663 1.00 98.62 104 MET A C 1
ATOM 865 O O . MET A 1 104 ? 8.877 7.642 -10.987 1.00 98.62 104 MET A O 1
ATOM 869 N N . LYS A 1 105 ? 10.691 8.919 -11.307 1.00 98.06 105 LYS A N 1
ATOM 870 C CA . LYS A 1 105 ? 10.481 9.706 -10.078 1.00 98.06 105 LYS A CA 1
ATOM 871 C C . LYS A 1 105 ? 9.185 10.517 -10.116 1.00 98.06 105 LYS A C 1
ATOM 873 O O . LYS A 1 105 ? 8.544 10.707 -9.078 1.00 98.06 105 LYS A O 1
ATOM 878 N N . GLY A 1 106 ? 8.760 10.964 -11.297 1.00 98.38 106 GLY A N 1
ATOM 879 C CA . GLY A 1 106 ? 7.458 11.594 -11.505 1.00 98.38 106 GLY A CA 1
ATOM 880 C C . GLY A 1 106 ? 6.286 10.651 -11.219 1.00 98.38 106 GLY A C 1
ATOM 881 O O . GLY A 1 106 ? 5.322 11.061 -10.568 1.00 98.38 106 GLY A O 1
ATOM 882 N N . TYR A 1 107 ? 6.360 9.394 -11.658 1.00 98.56 107 TYR A N 1
ATOM 883 C CA . TYR A 1 107 ? 5.330 8.384 -11.394 1.00 98.56 107 TYR A CA 1
ATOM 884 C C . TYR A 1 107 ? 5.283 7.993 -9.918 1.00 98.56 107 TYR A C 1
ATOM 886 O O . TYR A 1 107 ? 4.216 8.078 -9.306 1.00 98.56 107 TYR A O 1
ATOM 894 N N . GLU A 1 108 ? 6.432 7.701 -9.305 1.00 98.12 108 GLU A N 1
ATOM 895 C CA . GLU A 1 108 ? 6.520 7.418 -7.865 1.00 98.12 108 GLU A CA 1
ATOM 896 C C . GLU A 1 108 ? 5.941 8.559 -7.030 1.00 98.12 108 GLU A C 1
ATOM 898 O O . GLU A 1 108 ? 5.153 8.326 -6.120 1.00 98.12 108 GLU A O 1
ATOM 903 N N . SER A 1 109 ? 6.244 9.812 -7.380 1.00 97.75 109 SER A N 1
ATOM 904 C CA . SER A 1 109 ? 5.714 10.983 -6.673 1.00 97.75 109 SER A CA 1
ATOM 905 C C . SER A 1 109 ? 4.189 11.103 -6.767 1.00 97.75 109 SER A C 1
ATOM 907 O O . SER A 1 109 ? 3.543 11.632 -5.859 1.00 97.75 109 SER A O 1
ATOM 909 N N . GLN A 1 110 ? 3.580 10.668 -7.871 1.00 97.81 110 GLN A N 1
ATOM 910 C CA . GLN A 1 110 ? 2.121 10.635 -8.001 1.00 97.81 110 GLN A CA 1
ATOM 911 C C . GLN A 1 110 ? 1.527 9.485 -7.178 1.00 97.81 110 GLN A C 1
ATOM 913 O O . GLN A 1 110 ? 0.589 9.697 -6.411 1.00 97.81 110 GLN A O 1
ATOM 918 N N . MET A 1 111 ? 2.116 8.290 -7.265 1.00 98.38 111 MET A N 1
ATOM 919 C CA . MET A 1 111 ? 1.682 7.113 -6.506 1.00 98.38 111 MET A CA 1
ATOM 920 C C . MET A 1 111 ? 1.842 7.313 -4.991 1.00 98.38 111 MET A C 1
ATOM 922 O O . MET A 1 111 ? 0.947 6.957 -4.234 1.00 98.38 111 MET A O 1
ATOM 926 N N . ALA A 1 112 ? 2.922 7.954 -4.538 1.00 96.50 112 ALA A N 1
ATOM 927 C CA . ALA A 1 112 ? 3.173 8.269 -3.130 1.00 96.50 112 ALA A CA 1
ATOM 928 C C . ALA A 1 112 ? 2.150 9.262 -2.556 1.00 96.50 112 ALA A C 1
ATOM 930 O O . ALA A 1 112 ? 1.695 9.118 -1.415 1.00 96.50 112 ALA A O 1
ATOM 931 N N . ARG A 1 113 ? 1.746 10.265 -3.349 1.00 96.56 113 ARG A N 1
ATOM 932 C CA . ARG A 1 113 ? 0.665 11.187 -2.967 1.00 96.56 113 ARG A CA 1
ATOM 933 C C . ARG A 1 113 ? -0.644 10.431 -2.778 1.00 96.56 113 ARG A C 1
ATOM 935 O O . ARG A 1 113 ? -1.283 10.581 -1.737 1.00 96.56 113 ARG A O 1
ATOM 942 N N . TYR A 1 114 ? -0.979 9.562 -3.727 1.00 97.25 114 TYR A N 1
ATOM 943 C CA . TYR A 1 114 ? -2.192 8.760 -3.654 1.00 97.25 114 TYR A CA 1
ATOM 944 C C . TYR A 1 114 ? -2.170 7.759 -2.491 1.00 97.25 114 TYR A C 1
ATOM 946 O O . TYR A 1 114 ? -3.130 7.666 -1.730 1.00 97.25 114 TYR A O 1
ATOM 954 N N . TRP A 1 115 ? -1.039 7.092 -2.258 1.00 97.19 115 TRP A N 1
ATOM 955 C CA . TRP A 1 115 ? -0.813 6.262 -1.073 1.00 97.19 115 TRP A CA 1
ATOM 956 C C . TRP A 1 115 ? -1.098 7.025 0.223 1.00 97.19 115 TRP A C 1
ATOM 958 O O . TRP A 1 115 ? -1.829 6.539 1.082 1.00 97.19 115 TRP A O 1
ATOM 968 N N . THR A 1 116 ? -0.587 8.254 0.342 1.00 95.56 116 THR A N 1
ATOM 969 C CA . THR A 1 116 ? -0.795 9.105 1.525 1.00 95.56 116 THR A CA 1
ATOM 970 C C . THR A 1 116 ? -2.275 9.453 1.722 1.00 95.56 116 THR A C 1
ATOM 972 O O . THR A 1 116 ? -2.746 9.623 2.848 1.00 95.56 116 THR A O 1
ATOM 975 N N . GLU A 1 117 ? -3.039 9.611 0.641 1.00 93.00 117 GLU A N 1
ATOM 976 C CA . GLU A 1 117 ? -4.492 9.816 0.701 1.00 93.00 117 GLU A CA 1
ATOM 977 C C . GLU A 1 117 ? -5.218 8.563 1.192 1.00 93.00 117 GLU A C 1
ATOM 979 O O . GLU A 1 117 ? -6.011 8.650 2.132 1.00 93.00 117 GLU A O 1
ATOM 984 N N . GLN A 1 118 ? -4.900 7.399 0.624 1.00 96.81 118 GLN A N 1
ATOM 985 C CA . GLN A 1 118 ? -5.499 6.123 1.016 1.00 96.81 118 GLN A CA 1
ATOM 986 C C . GLN A 1 118 ? -5.167 5.742 2.461 1.00 96.81 118 GLN A C 1
ATOM 988 O O . GLN A 1 118 ? -6.054 5.365 3.228 1.00 96.81 118 GLN A O 1
ATOM 993 N N . GLN A 1 119 ? -3.921 5.955 2.880 1.00 95.94 119 GLN A N 1
ATOM 994 C CA . GLN A 1 119 ? -3.495 5.753 4.260 1.00 95.94 119 GLN A CA 1
ATOM 995 C C . GLN A 1 119 ? -4.315 6.621 5.220 1.00 95.94 119 GLN A C 1
ATOM 997 O O . GLN A 1 119 ? -4.822 6.131 6.226 1.00 95.94 119 GLN A O 1
ATOM 1002 N N . ARG A 1 120 ? -4.501 7.909 4.906 1.00 91.38 120 ARG A N 1
ATOM 1003 C CA . ARG A 1 120 ? -5.320 8.810 5.731 1.00 91.38 120 ARG A CA 1
ATOM 1004 C C . ARG A 1 120 ? -6.773 8.350 5.824 1.00 91.38 120 ARG A C 1
ATOM 1006 O O . ARG A 1 120 ? -7.373 8.505 6.885 1.00 91.38 120 ARG A O 1
ATOM 1013 N N . ARG A 1 121 ? -7.346 7.797 4.750 1.00 92.56 121 ARG A N 1
ATOM 1014 C CA . ARG A 1 121 ? -8.706 7.230 4.777 1.00 92.56 121 ARG A CA 1
ATOM 1015 C C . ARG A 1 121 ? -8.795 6.042 5.730 1.00 92.56 121 ARG A C 1
ATOM 1017 O O . ARG A 1 121 ? -9.695 6.020 6.564 1.00 92.56 121 ARG A O 1
ATOM 1024 N N . LEU A 1 122 ? -7.843 5.117 5.650 1.00 93.50 122 LEU A N 1
ATOM 1025 C CA . LEU A 1 122 ? -7.790 3.954 6.533 1.00 93.50 122 LEU A CA 1
ATOM 1026 C C . LEU A 1 122 ? -7.614 4.359 8.004 1.00 93.50 122 LEU A C 1
ATOM 1028 O O . LEU A 1 122 ? -8.366 3.908 8.861 1.00 93.50 122 LEU A O 1
ATOM 1032 N N . LEU A 1 123 ? -6.683 5.272 8.294 1.00 88.69 123 LEU A N 1
ATOM 1033 C CA . LEU A 1 123 ? -6.461 5.763 9.659 1.00 88.69 123 LEU A CA 1
ATOM 1034 C C . LEU A 1 123 ? -7.705 6.461 10.231 1.00 88.69 123 LEU A C 1
ATOM 1036 O O . LEU A 1 123 ? -8.040 6.256 11.392 1.00 88.69 123 LEU A O 1
ATOM 1040 N N . ARG A 1 124 ? -8.450 7.219 9.414 1.00 80.25 124 ARG A N 1
ATOM 1041 C CA . ARG A 1 124 ? -9.740 7.791 9.840 1.00 80.25 124 ARG A CA 1
ATOM 1042 C C . ARG A 1 124 ? -10.774 6.718 10.167 1.00 80.25 124 ARG A C 1
ATOM 1044 O O . ARG A 1 124 ? -11.531 6.902 11.114 1.00 80.25 124 ARG A O 1
ATOM 1051 N N . ALA A 1 125 ? -10.814 5.620 9.412 1.00 79.38 125 ALA A N 1
ATOM 1052 C CA . ALA A 1 125 ? -11.697 4.498 9.722 1.00 79.38 125 ALA A CA 1
ATOM 1053 C C . ALA A 1 125 ? -11.316 3.847 11.064 1.00 79.38 125 ALA A C 1
ATOM 1055 O O . ALA A 1 125 ? -12.199 3.526 11.857 1.00 79.38 125 ALA A O 1
ATOM 1056 N N . PHE A 1 126 ? -10.018 3.731 11.36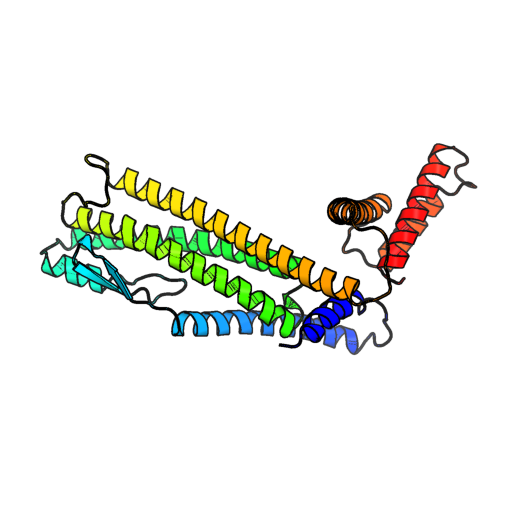6 1.00 85.44 126 PHE A N 1
ATOM 1057 C CA . PHE A 1 126 ? -9.548 3.264 12.675 1.00 85.44 126 PHE A CA 1
ATOM 1058 C C . PHE A 1 126 ? -9.983 4.192 13.810 1.00 85.44 126 PHE A C 1
ATOM 1060 O O . PHE A 1 126 ? -10.477 3.716 14.831 1.00 85.44 126 PHE A O 1
ATOM 1067 N N . ASP A 1 127 ? -9.846 5.506 13.622 1.00 78.38 127 ASP A N 1
ATOM 1068 C CA . ASP A 1 127 ? -10.274 6.501 14.607 1.00 78.38 127 ASP A CA 1
ATOM 1069 C C . ASP A 1 127 ? -11.792 6.436 14.849 1.00 78.38 127 ASP A C 1
ATOM 1071 O O . ASP A 1 127 ? -12.234 6.446 15.997 1.00 78.38 127 ASP A O 1
ATOM 1075 N N . GLN A 1 128 ? -12.595 6.314 13.785 1.00 74.69 128 GLN A N 1
ATOM 1076 C CA . GLN A 1 128 ? -14.058 6.186 13.868 1.00 74.69 128 GLN A CA 1
ATOM 1077 C C . GLN A 1 128 ? -14.503 4.900 14.572 1.00 74.69 128 GLN A C 1
ATOM 1079 O O . GLN A 1 128 ? -15.509 4.905 15.278 1.00 74.69 128 GLN A O 1
ATOM 1084 N N . ALA A 1 129 ? -13.745 3.816 14.410 1.00 72.88 129 ALA A N 1
ATOM 1085 C CA . ALA A 1 129 ? -13.972 2.550 15.098 1.00 72.88 129 ALA A CA 1
ATOM 1086 C C . ALA A 1 129 ? -13.393 2.516 16.529 1.00 72.88 129 ALA A C 1
ATOM 1088 O O . ALA A 1 129 ? -13.541 1.511 17.221 1.00 72.88 129 ALA A O 1
ATOM 1089 N N . GLY A 1 130 ? -12.730 3.588 16.985 1.00 73.31 130 GLY A N 1
ATOM 1090 C CA . GLY A 1 130 ? -12.124 3.662 18.317 1.00 73.31 130 GLY A CA 1
ATOM 1091 C C . GLY A 1 130 ? -10.886 2.777 18.490 1.00 73.31 130 GLY A C 1
ATOM 1092 O O . GLY A 1 130 ? -10.552 2.400 19.608 1.00 73.31 130 GLY A O 1
ATOM 1093 N N . LEU A 1 131 ? -10.180 2.431 17.408 1.00 73.81 131 LEU A N 1
ATOM 1094 C CA . LEU A 1 131 ? -9.075 1.466 17.461 1.00 73.81 131 LEU A CA 1
ATOM 1095 C C . LEU A 1 131 ? -7.746 2.037 17.988 1.00 73.81 131 LEU A C 1
ATOM 1097 O O . LEU A 1 131 ? -6.774 1.310 18.160 1.00 73.81 131 LEU A O 1
ATOM 1101 N N . ASN A 1 132 ? -7.685 3.337 18.271 1.00 66.62 132 ASN A N 1
ATOM 1102 C CA . ASN A 1 132 ? -6.478 4.028 18.736 1.00 66.62 132 ASN A CA 1
ATOM 1103 C C . ASN A 1 132 ? -6.395 4.167 20.270 1.00 66.62 132 ASN A C 1
ATOM 1105 O O . ASN A 1 132 ? -5.516 4.863 20.784 1.00 66.62 132 ASN A O 1
ATOM 1109 N N . THR A 1 133 ? -7.319 3.547 21.007 1.00 65.31 133 THR A N 1
ATOM 1110 C CA . THR A 1 133 ? -7.507 3.813 22.439 1.00 65.31 133 THR A CA 1
ATOM 1111 C C . THR A 1 133 ? -6.755 2.865 23.373 1.00 65.31 133 THR A C 1
ATOM 1113 O O . THR A 1 133 ? -6.643 3.174 24.562 1.00 65.31 133 THR A O 1
ATOM 1116 N N . SER A 1 134 ? -6.238 1.735 22.870 1.00 71.06 134 SER A N 1
ATOM 1117 C CA . SER A 1 134 ? -5.498 0.740 23.665 1.00 71.06 134 SER A CA 1
ATOM 1118 C C . SER A 1 134 ? -4.511 -0.099 22.862 1.00 71.06 134 SER A C 1
ATOM 1120 O O . SER A 1 134 ? -4.599 -0.114 21.631 1.00 71.06 134 SER A O 1
ATOM 1122 N N . PRO A 1 135 ? -3.603 -0.828 23.540 1.00 74.56 135 PRO A N 1
ATOM 1123 C CA . PRO A 1 135 ? -2.691 -1.762 22.891 1.00 74.56 135 PRO A CA 1
ATOM 1124 C C . PRO A 1 135 ? -3.397 -2.842 22.061 1.00 74.56 135 PRO A C 1
ATOM 1126 O O . PRO A 1 135 ? -3.008 -3.062 20.921 1.00 74.56 135 PRO A O 1
ATOM 1129 N N . GLU A 1 136 ? -4.461 -3.466 22.572 1.00 75.81 136 GLU A N 1
ATOM 1130 C CA . GLU A 1 136 ? -5.176 -4.552 21.881 1.00 75.81 136 GLU A CA 1
ATOM 1131 C C . GLU A 1 136 ? -5.912 -4.041 20.636 1.00 75.81 136 GLU A C 1
ATOM 1133 O O . GLU A 1 136 ? -5.888 -4.667 19.577 1.00 75.81 136 GLU A O 1
ATOM 1138 N N . ALA A 1 137 ? -6.542 -2.869 20.746 1.00 76.19 137 ALA A N 1
ATOM 1139 C CA . ALA A 1 137 ? -7.209 -2.229 19.620 1.00 76.19 137 ALA A CA 1
ATOM 1140 C C . ALA A 1 137 ? -6.193 -1.754 18.566 1.00 76.19 137 ALA A C 1
ATOM 1142 O O . ALA A 1 137 ? -6.436 -1.869 17.363 1.00 76.19 137 ALA A O 1
ATOM 1143 N N . THR A 1 138 ? -5.015 -1.309 19.018 1.00 81.25 138 THR A N 1
ATOM 1144 C CA . THR A 1 138 ? -3.892 -0.963 18.141 1.00 81.25 138 THR A CA 1
ATOM 1145 C C . THR A 1 138 ? -3.368 -2.201 17.420 1.00 81.25 138 THR A C 1
ATOM 1147 O O . THR A 1 138 ? -3.147 -2.140 16.218 1.00 81.25 138 THR A O 1
ATOM 1150 N N . GLU A 1 139 ? -3.219 -3.341 18.098 1.00 83.88 139 GLU A N 1
ATOM 1151 C CA . GLU A 1 139 ? -2.810 -4.607 17.474 1.00 83.88 139 GLU A CA 1
ATOM 1152 C C . GLU A 1 139 ? -3.809 -5.051 16.393 1.00 83.88 139 GLU A C 1
ATOM 1154 O O . GLU A 1 139 ? -3.414 -5.400 15.277 1.00 83.88 139 GLU A O 1
ATOM 1159 N N . PHE A 1 140 ? -5.110 -4.941 16.678 1.00 87.50 140 PHE A N 1
ATOM 1160 C CA . PHE A 1 140 ? -6.157 -5.172 15.685 1.00 87.50 140 PHE A CA 1
ATOM 1161 C C . PHE A 1 140 ? -6.045 -4.203 14.496 1.00 87.50 140 PHE A C 1
ATOM 1163 O O . PHE A 1 140 ? -6.092 -4.638 13.348 1.00 87.50 140 PHE A O 1
ATOM 1170 N N . ALA A 1 141 ? -5.830 -2.906 14.731 1.00 88.81 141 ALA A N 1
ATOM 1171 C CA . ALA A 1 141 ? -5.626 -1.935 13.654 1.00 88.81 141 ALA A CA 1
ATOM 1172 C C . ALA A 1 141 ? -4.372 -2.241 12.816 1.00 88.81 141 ALA A C 1
ATOM 1174 O O . ALA A 1 141 ? -4.401 -2.118 11.590 1.00 88.81 141 ALA A O 1
ATOM 1175 N N . LEU A 1 142 ? -3.281 -2.684 13.451 1.00 93.88 142 LEU A N 1
ATOM 1176 C CA . LEU A 1 142 ? -2.033 -3.037 12.773 1.00 93.88 142 LEU A CA 1
ATOM 1177 C C . LEU A 1 142 ? -2.205 -4.220 11.813 1.00 93.88 142 LEU A C 1
ATOM 1179 O O . LEU A 1 142 ? -1.597 -4.208 10.743 1.00 93.88 142 LEU A O 1
ATOM 1183 N N . LYS A 1 143 ? -3.079 -5.190 12.121 1.00 95.81 143 LYS A N 1
ATOM 1184 C CA . LYS A 1 143 ? -3.463 -6.256 11.175 1.00 95.81 143 LYS A CA 1
ATOM 1185 C C . LYS A 1 143 ? -3.970 -5.664 9.855 1.00 95.81 143 LYS A C 1
ATOM 1187 O O . LYS A 1 143 ? -3.458 -6.000 8.791 1.00 95.81 143 LYS A O 1
ATOM 1192 N N . TYR A 1 144 ? -4.938 -4.753 9.921 1.00 97.25 144 TYR A N 1
ATOM 1193 C CA . TYR A 1 144 ? -5.536 -4.124 8.737 1.00 97.25 144 TYR A CA 1
ATOM 1194 C C . TYR A 1 144 ? -4.608 -3.122 8.056 1.00 97.25 144 TYR A C 1
ATOM 1196 O O . TYR A 1 144 ? -4.631 -2.967 6.837 1.00 97.25 144 TYR A O 1
ATOM 1204 N N . TYR A 1 145 ? -3.743 -2.474 8.830 1.00 97.75 145 TYR A N 1
ATOM 1205 C CA . TYR A 1 145 ? -2.700 -1.622 8.287 1.00 97.75 145 TYR A CA 1
ATOM 1206 C C . TYR A 1 145 ? -1.666 -2.416 7.480 1.00 97.75 145 TYR A C 1
ATOM 1208 O O . TYR A 1 145 ? -1.251 -1.960 6.418 1.00 97.75 145 TYR A O 1
ATOM 1216 N N . ASN A 1 146 ? -1.295 -3.618 7.928 1.00 98.06 146 ASN A N 1
ATOM 1217 C CA . ASN A 1 146 ? -0.414 -4.507 7.169 1.00 98.06 146 ASN A CA 1
ATOM 1218 C C . ASN A 1 146 ? -1.068 -4.982 5.866 1.00 98.06 146 ASN A C 1
ATOM 1220 O O . ASN A 1 146 ? -0.416 -4.915 4.830 1.00 98.06 146 ASN A O 1
ATOM 1224 N N . LEU A 1 147 ? -2.367 -5.319 5.876 1.00 98.31 147 LEU A N 1
ATOM 1225 C CA . LEU A 1 147 ? -3.106 -5.618 4.638 1.00 98.31 147 LEU A CA 1
ATOM 1226 C C . LEU A 1 147 ? -3.049 -4.456 3.636 1.00 98.31 147 LEU A C 1
ATOM 1228 O O . LEU A 1 147 ? -2.913 -4.677 2.438 1.00 98.31 147 LEU A O 1
ATOM 1232 N N . PHE A 1 148 ? -3.111 -3.214 4.119 1.00 98.50 148 PHE A N 1
ATOM 1233 C CA . PHE A 1 148 ? -2.963 -2.035 3.269 1.00 98.50 148 PHE A CA 1
ATOM 1234 C C . PHE A 1 148 ? -1.550 -1.881 2.693 1.00 98.50 148 PHE A C 1
ATOM 1236 O O . PHE A 1 148 ? -1.408 -1.552 1.515 1.00 98.50 148 PHE A O 1
ATOM 1243 N N . LEU A 1 149 ? -0.504 -2.121 3.492 1.00 98.31 149 LEU A N 1
ATOM 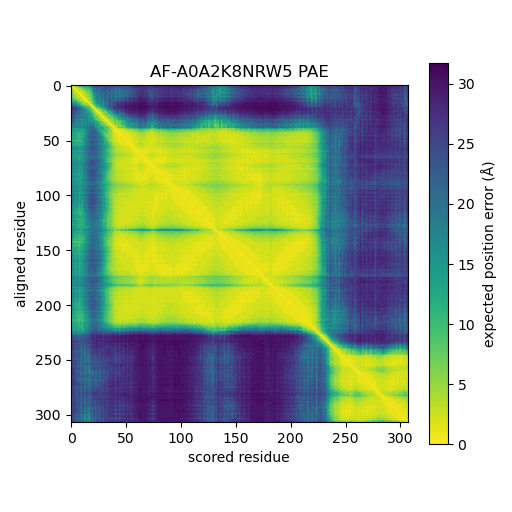1244 C CA . LEU A 1 149 ? 0.876 -2.095 2.997 1.00 98.31 149 LEU A CA 1
ATOM 1245 C C . LEU A 1 149 ? 1.111 -3.189 1.944 1.00 98.31 149 LEU A C 1
ATOM 1247 O O . LEU A 1 149 ? 1.729 -2.921 0.912 1.00 98.31 149 LEU A O 1
ATOM 1251 N N . ASP A 1 150 ? 0.568 -4.385 2.171 1.00 98.31 150 ASP A N 1
ATOM 1252 C CA . ASP A 1 150 ? 0.658 -5.515 1.246 1.00 98.31 150 ASP A CA 1
ATOM 1253 C C . ASP A 1 150 ? -0.092 -5.243 -0.061 1.00 98.31 150 ASP A C 1
ATOM 1255 O O . ASP A 1 150 ? 0.469 -5.463 -1.136 1.00 98.31 150 ASP A O 1
ATOM 1259 N N . ALA A 1 151 ? -1.314 -4.703 0.017 1.00 98.44 151 ALA A N 1
ATOM 1260 C CA . ALA A 1 151 ? -2.090 -4.296 -1.153 1.00 98.44 151 ALA A CA 1
ATOM 1261 C C . ALA A 1 151 ? -1.340 -3.234 -1.967 1.00 98.44 151 ALA A C 1
ATOM 1263 O O . ALA A 1 151 ? -1.128 -3.395 -3.166 1.00 98.44 151 ALA A O 1
ATOM 1264 N N . PHE A 1 152 ? -0.828 -2.187 -1.314 1.00 98.44 152 PHE A N 1
ATOM 1265 C CA . PHE A 1 152 ? -0.052 -1.162 -2.005 1.00 98.44 152 PHE A CA 1
ATOM 1266 C C . PHE A 1 152 ? 1.190 -1.735 -2.695 1.00 98.44 152 PHE A C 1
ATOM 1268 O O . PHE A 1 152 ? 1.438 -1.439 -3.864 1.00 98.44 152 PHE A O 1
ATOM 1275 N N . ARG A 1 153 ? 1.960 -2.579 -1.997 1.00 98.38 153 ARG A N 1
ATOM 1276 C CA . ARG A 1 153 ? 3.116 -3.270 -2.579 1.00 98.38 153 ARG A CA 1
ATOM 1277 C C . ARG A 1 153 ? 2.715 -4.085 -3.805 1.00 98.38 153 ARG A C 1
ATOM 1279 O O . ARG A 1 153 ? 3.415 -4.037 -4.815 1.00 98.38 153 ARG A O 1
ATOM 1286 N N . HIS A 1 154 ? 1.632 -4.851 -3.703 1.00 98.50 154 HIS A N 1
ATOM 1287 C CA . HIS A 1 154 ? 1.136 -5.673 -4.798 1.00 98.50 154 HIS A CA 1
ATOM 1288 C C . HIS A 1 154 ? 0.831 -4.817 -6.031 1.00 98.50 154 HIS A C 1
ATOM 1290 O O . HIS A 1 154 ? 1.345 -5.098 -7.114 1.00 98.50 154 HIS A O 1
ATOM 1296 N N . GLU A 1 155 ? 0.119 -3.705 -5.847 1.00 98.38 155 GLU A N 1
ATOM 1297 C CA . GLU A 1 155 ? -0.237 -2.814 -6.950 1.00 98.38 155 GLU A CA 1
ATOM 1298 C C . GLU A 1 155 ? 0.960 -2.051 -7.530 1.00 98.38 155 GLU A C 1
ATOM 1300 O O . GLU A 1 155 ? 1.031 -1.830 -8.741 1.00 98.38 155 GLU A O 1
ATOM 1305 N N . VAL A 1 156 ? 1.962 -1.712 -6.715 1.00 98.56 156 VAL A N 1
ATOM 1306 C CA . VAL A 1 156 ? 3.229 -1.171 -7.229 1.00 98.56 156 VAL A CA 1
ATOM 1307 C C . VAL A 1 156 ? 3.958 -2.201 -8.094 1.00 98.56 156 VAL A C 1
ATOM 1309 O O . VAL A 1 156 ? 4.431 -1.856 -9.175 1.00 98.56 156 VAL A O 1
ATOM 1312 N N . ILE A 1 157 ? 4.023 -3.469 -7.687 1.00 98.56 157 ILE A N 1
ATOM 1313 C CA . ILE A 1 157 ? 4.636 -4.517 -8.518 1.00 98.56 157 ILE A CA 1
ATOM 1314 C C . ILE A 1 157 ? 3.867 -4.666 -9.837 1.00 98.56 157 ILE A C 1
ATOM 1316 O O . ILE A 1 157 ? 4.470 -4.665 -10.910 1.00 98.56 157 ILE A O 1
ATOM 1320 N N . ASN A 1 158 ? 2.538 -4.738 -9.773 1.00 98.19 158 ASN A N 1
ATOM 1321 C CA . ASN A 1 158 ? 1.690 -4.952 -10.944 1.00 98.19 158 ASN A CA 1
ATOM 1322 C C . ASN A 1 158 ? 1.767 -3.803 -11.955 1.00 98.19 158 ASN A C 1
ATOM 1324 O O . ASN A 1 158 ? 1.844 -4.051 -13.160 1.00 98.19 158 ASN A O 1
ATOM 1328 N N . TYR A 1 159 ? 1.740 -2.556 -11.482 1.00 98.50 159 TYR A N 1
ATOM 1329 C CA . TYR A 1 159 ? 1.628 -1.389 -12.355 1.00 98.50 159 TYR A CA 1
ATOM 1330 C C . TYR A 1 159 ? 2.937 -0.621 -12.509 1.00 98.50 159 TYR A C 1
ATOM 1332 O O . TYR A 1 159 ? 3.312 -0.308 -13.637 1.00 98.50 159 TYR A O 1
ATOM 1340 N N . LEU A 1 160 ? 3.674 -0.342 -11.432 1.00 98.62 160 LEU A N 1
ATOM 1341 C CA . LEU A 1 160 ? 4.948 0.368 -11.561 1.00 98.62 160 LEU A CA 1
ATOM 1342 C C . LEU A 1 160 ? 6.022 -0.544 -12.149 1.00 98.62 160 LEU A C 1
ATOM 1344 O O . LEU A 1 160 ? 6.592 -0.199 -13.175 1.00 98.62 160 LEU A O 1
ATOM 1348 N N . ALA A 1 161 ? 6.281 -1.706 -11.544 1.00 98.38 161 ALA A N 1
ATOM 1349 C CA . ALA A 1 161 ? 7.380 -2.572 -11.974 1.00 98.38 161 ALA A CA 1
ATOM 1350 C C . ALA A 1 161 ? 7.063 -3.305 -13.288 1.00 98.38 161 ALA A C 1
ATOM 1352 O O . ALA A 1 161 ? 7.826 -3.226 -14.244 1.00 98.38 161 ALA A O 1
ATOM 1353 N N . ASN A 1 162 ? 5.915 -3.980 -13.367 1.00 98.06 162 ASN A N 1
ATOM 1354 C CA . ASN A 1 162 ? 5.608 -4.871 -14.491 1.00 98.06 162 ASN A CA 1
ATOM 1355 C C . ASN A 1 162 ? 5.008 -4.167 -15.715 1.00 98.06 162 ASN A C 1
ATOM 1357 O O . ASN A 1 162 ? 4.878 -4.791 -16.768 1.00 98.06 162 ASN A O 1
ATOM 1361 N N . LYS A 1 163 ? 4.617 -2.891 -15.603 1.00 98.50 163 LYS A N 1
ATOM 1362 C CA . LYS A 1 163 ? 4.050 -2.129 -16.728 1.00 98.50 163 LYS A CA 1
ATOM 1363 C C . LYS A 1 163 ? 4.836 -0.861 -17.010 1.00 98.50 163 LYS A C 1
ATOM 1365 O O . LYS A 1 163 ? 5.414 -0.749 -18.084 1.00 98.50 163 LYS A O 1
ATOM 1370 N N . ILE A 1 164 ? 4.857 0.083 -16.073 1.00 98.75 164 ILE A N 1
ATOM 1371 C CA . ILE A 1 164 ? 5.417 1.422 -16.304 1.00 98.75 164 ILE A CA 1
ATOM 1372 C C . ILE A 1 164 ? 6.937 1.361 -16.480 1.00 98.75 164 ILE A C 1
ATOM 1374 O O . ILE A 1 164 ? 7.447 1.889 -17.460 1.00 98.75 164 ILE A O 1
ATOM 1378 N N . LEU A 1 165 ? 7.652 0.676 -15.587 1.00 98.75 165 LEU A N 1
ATOM 1379 C CA . LEU A 1 165 ? 9.103 0.510 -15.663 1.00 98.75 165 LEU A CA 1
ATOM 1380 C C . LEU A 1 165 ? 9.506 -0.226 -16.946 1.00 98.75 165 LEU A C 1
ATOM 1382 O O . LEU A 1 165 ? 10.395 0.239 -17.648 1.00 98.75 165 LEU A O 1
ATOM 1386 N N . VAL A 1 166 ? 8.812 -1.314 -17.298 1.00 98.69 166 VAL A N 1
ATOM 1387 C CA . VAL A 1 166 ? 9.047 -2.036 -18.562 1.00 98.69 166 VAL A CA 1
ATOM 1388 C C . VAL A 1 166 ? 8.836 -1.112 -19.770 1.00 98.69 166 VAL A C 1
ATOM 1390 O O . VAL A 1 166 ? 9.683 -1.055 -20.657 1.00 98.69 166 VAL A O 1
ATOM 1393 N N . ALA A 1 167 ? 7.754 -0.327 -19.783 1.00 98.56 167 ALA A N 1
ATOM 1394 C CA . ALA A 1 167 ? 7.488 0.644 -20.842 1.00 98.56 167 ALA A CA 1
ATOM 1395 C C . ALA A 1 167 ? 8.573 1.733 -20.932 1.00 98.56 167 ALA A C 1
ATOM 1397 O O . ALA A 1 167 ? 9.017 2.076 -22.024 1.00 98.56 167 ALA A O 1
ATOM 1398 N N . GLU A 1 168 ? 9.036 2.268 -19.804 1.00 98.62 168 GLU A N 1
ATOM 1399 C CA . GLU A 1 168 ? 10.085 3.293 -19.778 1.00 98.62 168 GLU A CA 1
ATOM 1400 C C . GLU A 1 168 ? 11.466 2.746 -20.160 1.00 98.62 168 GLU A C 1
ATOM 1402 O O . GLU A 1 168 ? 12.240 3.447 -20.813 1.00 98.62 168 GLU A O 1
ATOM 1407 N N . VAL A 1 169 ? 11.771 1.488 -19.825 1.00 98.62 169 VAL A N 1
ATOM 1408 C CA . VAL A 1 169 ? 12.981 0.803 -20.302 1.00 98.62 169 VAL A CA 1
ATOM 1409 C C . VAL A 1 169 ? 12.938 0.649 -21.823 1.00 98.62 169 VAL A C 1
ATOM 1411 O O . VAL A 1 169 ? 13.893 1.047 -22.490 1.00 98.62 169 VAL A O 1
ATOM 1414 N N . GLY A 1 170 ? 11.819 0.184 -22.387 1.00 98.06 170 GLY A N 1
ATOM 1415 C CA . GLY A 1 170 ? 11.650 0.095 -23.842 1.00 98.06 170 GLY A CA 1
ATOM 1416 C C . GLY A 1 170 ? 11.770 1.444 -24.538 1.00 98.06 170 GLY A C 1
ATOM 1417 O O . GLY A 1 170 ? 12.497 1.595 -25.521 1.00 98.06 170 GLY A O 1
ATOM 1418 N N . ARG A 1 171 ? 11.160 2.481 -23.954 1.00 97.94 171 ARG A N 1
ATOM 1419 C CA . ARG A 1 171 ? 11.293 3.860 -24.434 1.00 97.94 171 ARG A CA 1
ATOM 1420 C C . ARG A 1 171 ? 12.749 4.326 -24.426 1.00 97.94 171 ARG A C 1
ATOM 1422 O O . ARG A 1 171 ? 13.189 4.954 -25.387 1.00 97.94 171 ARG A O 1
ATOM 1429 N N . ALA A 1 172 ? 13.506 4.029 -23.371 1.00 98.19 172 ALA A N 1
ATOM 1430 C CA . ALA A 1 172 ? 14.922 4.379 -23.281 1.00 98.19 172 ALA A CA 1
ATOM 1431 C C . ALA A 1 172 ? 15.783 3.618 -24.307 1.00 98.19 172 ALA A C 1
ATOM 1433 O O . ALA A 1 172 ? 16.769 4.166 -24.802 1.00 98.19 172 ALA A O 1
ATOM 1434 N N . LEU A 1 173 ? 15.388 2.393 -24.660 1.00 97.69 173 LEU A N 1
ATOM 1435 C CA . LEU A 1 173 ? 16.041 1.550 -25.666 1.00 97.69 173 LEU A CA 1
ATOM 1436 C C . LEU A 1 173 ? 15.562 1.813 -27.105 1.00 97.69 173 LEU A C 1
ATOM 1438 O O . LEU A 1 173 ? 16.212 1.368 -28.048 1.00 97.69 173 LEU A O 1
ATOM 1442 N N . ASN A 1 174 ? 14.494 2.597 -27.285 1.00 95.88 174 ASN A N 1
ATOM 1443 C CA . ASN A 1 174 ? 13.785 2.797 -28.555 1.00 95.88 174 ASN A CA 1
ATOM 1444 C C . ASN A 1 174 ? 13.226 1.491 -29.156 1.00 95.88 174 ASN A C 1
ATOM 1446 O O . ASN A 1 174 ? 13.284 1.287 -30.368 1.00 95.88 174 ASN A O 1
ATOM 1450 N N . GLU A 1 175 ? 12.673 0.615 -28.324 1.00 95.19 175 GLU A N 1
ATOM 1451 C CA . GLU A 1 175 ? 12.083 -0.668 -28.732 1.00 95.19 175 GLU A CA 1
ATOM 1452 C C . GLU A 1 175 ? 10.677 -0.815 -28.154 1.00 95.19 175 GLU A C 1
ATOM 1454 O O . GLU A 1 175 ? 10.447 -0.381 -27.037 1.00 95.19 175 GLU A O 1
ATOM 1459 N N . GLU A 1 176 ? 9.745 -1.442 -28.866 1.00 94.56 176 GLU A N 1
ATOM 1460 C CA . GLU A 1 176 ? 8.374 -1.634 -28.380 1.00 94.56 176 GLU A CA 1
ATOM 1461 C C . GLU A 1 176 ? 8.275 -2.858 -27.445 1.00 94.56 176 GLU A C 1
ATOM 1463 O O . GLU A 1 176 ? 8.471 -3.986 -27.911 1.00 94.56 176 GLU A O 1
ATOM 1468 N N . PRO A 1 177 ? 7.966 -2.679 -26.144 1.00 94.56 177 PRO A N 1
ATOM 1469 C CA . PRO A 1 177 ? 7.879 -3.792 -25.203 1.00 94.56 177 PRO A CA 1
ATOM 1470 C C . PRO A 1 177 ? 6.646 -4.661 -25.436 1.00 94.56 177 PRO A C 1
ATOM 1472 O O . PRO A 1 177 ? 5.568 -4.163 -25.756 1.00 94.56 177 PRO A O 1
ATOM 1475 N N . LYS A 1 178 ? 6.754 -5.961 -25.159 1.00 94.75 178 LYS A N 1
ATOM 1476 C CA . LYS A 1 178 ? 5.671 -6.950 -25.305 1.00 94.75 178 LYS A CA 1
ATOM 1477 C C . LYS A 1 178 ? 4.486 -6.685 -24.386 1.00 94.75 178 LYS A C 1
ATOM 1479 O O . LYS A 1 178 ? 3.371 -7.094 -24.699 1.00 94.75 178 LYS A O 1
ATOM 1484 N N . VAL A 1 179 ? 4.715 -6.039 -23.241 1.00 92.19 179 VAL A N 1
ATOM 1485 C CA . VAL A 1 179 ? 3.625 -5.624 -22.342 1.00 92.19 179 VAL A CA 1
ATOM 1486 C C . VAL A 1 179 ? 2.702 -4.580 -22.976 1.00 92.19 179 VAL A C 1
ATOM 1488 O O . VAL A 1 179 ? 1.577 -4.407 -22.501 1.00 92.19 179 VAL A O 1
ATOM 1491 N N . MET A 1 180 ? 3.157 -3.887 -24.026 1.00 95.62 180 MET A N 1
ATOM 1492 C CA . MET A 1 180 ? 2.377 -2.879 -24.727 1.00 95.62 180 MET A CA 1
ATOM 1493 C C . MET A 1 180 ? 1.598 -3.481 -25.907 1.00 95.62 180 MET A C 1
ATOM 1495 O O . MET A 1 180 ? 2.147 -4.246 -26.699 1.00 95.62 180 MET A O 1
ATOM 1499 N N . PRO A 1 181 ? 0.315 -3.115 -26.067 1.00 94.19 181 PRO A N 1
ATOM 1500 C CA . PRO A 1 181 ? -0.423 -3.322 -27.306 1.00 94.19 181 PRO A CA 1
ATOM 1501 C C . PRO A 1 181 ? 0.287 -2.695 -28.510 1.00 94.19 181 PRO A C 1
ATOM 1503 O O . PRO A 1 181 ? 0.713 -1.541 -28.453 1.00 94.19 181 PRO A O 1
ATOM 1506 N N . GLN A 1 182 ? 0.347 -3.446 -29.611 1.00 91.56 182 GLN A N 1
ATOM 1507 C CA . GLN A 1 182 ? 1.060 -3.043 -30.821 1.00 91.56 182 GLN A CA 1
ATOM 1508 C C . GLN A 1 182 ? 0.566 -1.691 -31.360 1.00 91.56 182 GLN A C 1
ATOM 1510 O O . GLN A 1 182 ? -0.632 -1.491 -31.575 1.00 91.56 182 GLN A O 1
ATOM 1515 N N . GLY A 1 183 ? 1.498 -0.774 -31.616 1.00 88.88 183 GLY A N 1
ATOM 1516 C CA . GLY A 1 183 ? 1.232 0.558 -32.159 1.00 88.88 183 GLY A CA 1
ATOM 1517 C C . GLY A 1 183 ? 0.663 1.557 -31.146 1.00 88.88 183 GLY A C 1
ATOM 1518 O O . GLY A 1 183 ? 0.369 2.696 -31.518 1.00 88.88 183 GLY A O 1
ATOM 1519 N N . GLN A 1 184 ? 0.505 1.176 -29.874 1.00 94.62 184 GLN A N 1
ATOM 1520 C CA . GLN A 1 184 ? 0.068 2.098 -28.829 1.00 94.62 184 GLN A CA 1
ATOM 1521 C C . GLN A 1 184 ? 1.218 3.027 -28.420 1.00 94.62 184 GLN A C 1
ATOM 1523 O O . GLN A 1 184 ? 2.359 2.604 -28.253 1.00 94.62 184 GLN A O 1
ATOM 1528 N N . SER A 1 185 ? 0.928 4.313 -28.201 1.00 97.25 185 SER A N 1
ATOM 1529 C CA . SER A 1 185 ? 1.945 5.225 -27.672 1.00 97.25 185 SER A CA 1
ATOM 1530 C C . SER A 1 185 ? 2.260 4.912 -26.206 1.00 97.25 185 SER A C 1
ATOM 1532 O O . SER A 1 185 ? 1.365 4.607 -25.411 1.00 97.25 185 SER A O 1
ATOM 1534 N N . TYR A 1 186 ? 3.531 5.060 -25.824 1.00 97.56 186 TYR A N 1
ATOM 1535 C CA . TYR A 1 186 ? 3.970 4.876 -24.438 1.00 97.56 186 TYR A CA 1
ATOM 1536 C C . TYR A 1 186 ? 3.181 5.732 -23.449 1.00 97.56 186 TYR A C 1
ATOM 1538 O O . TYR A 1 186 ? 2.773 5.239 -22.405 1.00 97.56 186 TYR A O 1
ATOM 1546 N N . ASP A 1 187 ? 2.952 7.009 -23.771 1.00 97.75 187 ASP A N 1
ATOM 1547 C CA . ASP A 1 187 ? 2.249 7.925 -22.868 1.00 97.75 187 ASP A CA 1
ATOM 1548 C C . ASP A 1 187 ? 0.811 7.471 -22.614 1.00 97.75 187 ASP A C 1
ATOM 1550 O O . ASP A 1 187 ? 0.331 7.523 -21.481 1.00 97.75 187 ASP A O 1
ATOM 1554 N N . HIS A 1 188 ? 0.127 6.982 -23.652 1.00 97.31 188 HIS A N 1
ATOM 1555 C CA . HIS A 1 188 ? -1.229 6.471 -23.511 1.00 97.31 188 HIS A CA 1
ATOM 1556 C C . HIS A 1 188 ? -1.259 5.178 -22.683 1.00 97.31 188 HIS A C 1
ATOM 1558 O O . HIS A 1 188 ? -2.095 5.053 -21.785 1.00 97.31 188 HIS A O 1
ATOM 1564 N N . TYR A 1 189 ? -0.319 4.259 -22.927 1.00 98.06 189 TYR A N 1
ATOM 1565 C CA . TYR A 1 189 ? -0.188 3.021 -22.158 1.00 98.06 189 TYR A CA 1
ATOM 1566 C C . TYR A 1 189 ? 0.114 3.285 -20.674 1.00 98.06 189 TYR A C 1
ATOM 1568 O O . TYR A 1 189 ? -0.586 2.778 -19.794 1.00 98.06 189 TYR A O 1
ATOM 1576 N N . ILE A 1 190 ? 1.109 4.129 -20.385 1.00 98.31 190 ILE A N 1
ATOM 1577 C CA . ILE A 1 190 ? 1.526 4.471 -19.018 1.00 98.31 190 ILE A CA 1
ATOM 1578 C C . ILE A 1 190 ? 0.408 5.199 -18.274 1.00 98.31 190 ILE A C 1
ATOM 1580 O O . ILE A 1 190 ? 0.134 4.877 -17.117 1.00 98.31 190 ILE A O 1
ATOM 1584 N N . LYS A 1 191 ? -0.285 6.137 -18.935 1.00 97.81 191 LYS A N 1
ATOM 1585 C CA . LYS A 1 191 ? -1.456 6.793 -18.347 1.00 97.81 191 LYS A CA 1
ATOM 1586 C C . LYS A 1 191 ? -2.521 5.767 -17.962 1.00 97.81 191 LYS A C 1
ATOM 1588 O O . LYS A 1 191 ? -3.019 5.814 -16.844 1.00 97.81 191 LYS A O 1
ATOM 1593 N N . GLY A 1 192 ? -2.833 4.826 -18.855 1.00 97.38 192 GLY A N 1
ATOM 1594 C CA . GLY A 1 192 ? -3.770 3.746 -18.557 1.00 97.38 192 GLY A CA 1
ATOM 1595 C C . GLY A 1 192 ? -3.334 2.925 -17.342 1.00 97.38 192 GLY A C 1
ATOM 1596 O O . GLY A 1 192 ? -4.132 2.704 -16.438 1.00 97.38 192 GLY A O 1
ATOM 1597 N N . ALA A 1 193 ? -2.061 2.527 -17.272 1.00 97.94 193 ALA A N 1
ATOM 1598 C CA . ALA A 1 193 ? -1.527 1.783 -16.131 1.00 97.94 193 ALA A CA 1
ATOM 1599 C C . ALA A 1 193 ? -1.655 2.553 -14.800 1.00 97.94 193 ALA A C 1
ATOM 1601 O O . ALA A 1 193 ? -2.024 1.955 -13.791 1.00 97.94 193 ALA A O 1
ATOM 1602 N N . LEU A 1 194 ? -1.407 3.867 -14.797 1.00 98.19 194 LEU A N 1
ATOM 1603 C CA . LEU A 1 194 ? -1.616 4.721 -13.621 1.00 98.19 194 LEU A CA 1
ATOM 1604 C C . LEU A 1 194 ? -3.097 4.822 -13.236 1.00 98.19 194 LEU A C 1
ATOM 1606 O O . LEU A 1 194 ? -3.427 4.684 -12.060 1.00 98.19 194 LEU A O 1
ATOM 1610 N N . ASP A 1 195 ? -3.986 5.017 -14.213 1.00 97.38 195 ASP A N 1
ATOM 1611 C CA . ASP A 1 195 ? -5.433 5.090 -13.980 1.00 97.38 195 ASP A CA 1
ATOM 1612 C C . ASP A 1 195 ? -5.947 3.788 -13.325 1.00 97.38 195 ASP A C 1
ATOM 1614 O O . ASP A 1 195 ? -6.689 3.833 -12.340 1.00 97.38 195 ASP A O 1
ATOM 1618 N N . TYR A 1 196 ? -5.490 2.625 -13.808 1.00 96.69 196 TYR A N 1
ATOM 1619 C CA . TYR A 1 196 ? -5.809 1.324 -13.209 1.00 96.69 196 TYR A CA 1
ATOM 1620 C C . TYR A 1 196 ? -5.228 1.160 -11.803 1.00 96.69 196 TYR A C 1
ATOM 1622 O O . TYR A 1 196 ? -5.943 0.707 -10.910 1.00 96.69 196 TYR A O 1
ATOM 1630 N N . PHE A 1 197 ? -3.973 1.562 -11.582 1.00 98.19 197 PHE A N 1
ATOM 1631 C CA . PHE A 1 197 ? -3.362 1.541 -10.254 1.00 98.19 197 PHE A CA 1
ATOM 1632 C C . PHE A 1 197 ? -4.204 2.318 -9.232 1.00 98.19 197 PHE A C 1
ATOM 1634 O O . PHE A 1 197 ? -4.484 1.812 -8.144 1.00 98.19 197 PHE A O 1
ATOM 1641 N N . TYR A 1 198 ? -4.652 3.531 -9.579 1.00 97.25 198 TYR A N 1
ATOM 1642 C CA . TYR A 1 198 ? -5.478 4.338 -8.679 1.00 97.25 198 TYR A CA 1
ATOM 1643 C C . TYR A 1 198 ? -6.830 3.684 -8.399 1.00 97.25 198 TYR A C 1
ATOM 1645 O O . TYR A 1 198 ? -7.265 3.630 -7.249 1.00 97.25 198 TYR A O 1
ATOM 1653 N N . MET A 1 199 ? -7.485 3.165 -9.438 1.00 95.44 199 MET A N 1
ATOM 1654 C CA . MET A 1 199 ? -8.778 2.503 -9.303 1.00 95.44 199 MET A CA 1
ATOM 1655 C C . MET A 1 199 ? -8.700 1.264 -8.401 1.00 95.44 199 MET A C 1
ATOM 1657 O O . MET A 1 199 ? -9.509 1.137 -7.482 1.00 95.44 199 MET A O 1
ATOM 1661 N N . ILE A 1 200 ? -7.732 0.375 -8.643 1.00 94.56 200 ILE A N 1
ATOM 1662 C CA . ILE A 1 200 ? -7.604 -0.889 -7.908 1.00 94.56 200 ILE A CA 1
ATOM 1663 C C . ILE A 1 200 ? -7.173 -0.647 -6.466 1.00 94.56 200 ILE A C 1
ATOM 1665 O O . ILE A 1 200 ? -7.821 -1.157 -5.558 1.00 94.56 200 ILE A O 1
ATOM 1669 N N . LEU A 1 201 ? -6.182 0.217 -6.220 1.00 96.81 201 LEU A N 1
ATOM 1670 C CA . LEU A 1 201 ? -5.775 0.510 -4.845 1.00 96.81 201 LEU A CA 1
ATOM 1671 C C . LEU A 1 201 ? -6.932 1.099 -4.019 1.00 96.81 201 LEU A C 1
ATOM 1673 O O . LEU A 1 201 ? -7.065 0.805 -2.833 1.00 96.81 201 LEU A O 1
ATOM 1677 N N . ASN A 1 202 ? -7.785 1.928 -4.626 1.00 94.25 202 ASN A N 1
ATOM 1678 C CA . ASN A 1 202 ? -8.990 2.421 -3.961 1.00 94.25 202 ASN A CA 1
ATOM 1679 C C . ASN A 1 202 ? -9.970 1.296 -3.610 1.00 94.25 202 ASN A C 1
ATOM 1681 O O . ASN A 1 202 ? -10.532 1.305 -2.514 1.00 94.25 202 ASN A O 1
ATOM 1685 N N . ASP A 1 203 ? -10.190 0.365 -4.536 1.00 91.00 203 ASP A N 1
ATOM 1686 C CA . ASP A 1 203 ? -11.056 -0.794 -4.327 1.00 91.00 203 ASP A CA 1
ATOM 1687 C C . ASP A 1 203 ? -10.521 -1.697 -3.204 1.00 91.00 203 ASP A C 1
ATOM 1689 O O . ASP A 1 203 ? -11.261 -2.053 -2.287 1.00 91.00 203 ASP A O 1
ATOM 1693 N N . ASP A 1 204 ? -9.217 -1.968 -3.186 1.00 97.06 204 ASP A N 1
ATOM 1694 C CA . ASP A 1 204 ? -8.583 -2.760 -2.131 1.00 97.06 204 ASP A CA 1
ATOM 1695 C C . ASP A 1 204 ? -8.697 -2.097 -0.759 1.00 97.06 204 ASP A C 1
ATOM 1697 O O . ASP A 1 204 ? -9.048 -2.751 0.223 1.00 97.06 204 ASP A O 1
ATOM 1701 N N . VAL A 1 205 ? -8.483 -0.781 -0.675 1.00 94.12 205 VAL A N 1
ATOM 1702 C CA . VAL A 1 205 ? -8.648 -0.033 0.581 1.00 94.12 205 VAL A CA 1
ATOM 1703 C C . VAL A 1 205 ? -10.093 -0.108 1.082 1.00 94.12 205 VAL A C 1
ATOM 1705 O O . VAL A 1 205 ? -10.308 -0.285 2.282 1.00 94.12 205 VAL A O 1
ATOM 1708 N N . ASN A 1 206 ? -11.084 -0.022 0.188 1.00 90.38 206 ASN A N 1
ATOM 1709 C CA . ASN A 1 206 ? -12.492 -0.188 0.556 1.00 90.38 206 ASN A CA 1
ATOM 1710 C C . ASN A 1 206 ? -12.752 -1.597 1.105 1.00 90.38 206 ASN A C 1
ATOM 1712 O O . ASN A 1 206 ? -13.286 -1.726 2.203 1.00 90.38 206 ASN A O 1
ATOM 1716 N N . LYS A 1 207 ? -12.286 -2.645 0.412 1.00 95.00 207 LYS A N 1
ATOM 1717 C CA . LYS A 1 207 ? -12.426 -4.039 0.870 1.00 95.00 207 LYS A CA 1
ATOM 1718 C C . LYS A 1 207 ? -11.769 -4.278 2.225 1.00 95.00 207 LYS A C 1
ATOM 1720 O O . LYS A 1 207 ? -12.321 -5.007 3.050 1.00 95.00 207 LYS A O 1
ATOM 1725 N N . ILE A 1 208 ? -10.606 -3.675 2.472 1.00 97.00 208 ILE A N 1
ATOM 1726 C CA . ILE A 1 208 ? -9.901 -3.755 3.758 1.00 97.00 208 ILE A CA 1
ATOM 1727 C C . ILE A 1 208 ? -10.755 -3.130 4.866 1.00 97.00 208 ILE A C 1
ATOM 1729 O O . ILE A 1 208 ? -10.952 -3.755 5.909 1.00 97.00 208 ILE A O 1
ATOM 1733 N N . ILE A 1 209 ? -11.294 -1.929 4.640 1.00 89.31 209 ILE A N 1
ATOM 1734 C CA . ILE A 1 209 ? -12.165 -1.241 5.604 1.00 89.31 209 ILE A CA 1
ATOM 1735 C C . ILE A 1 209 ? -13.456 -2.039 5.843 1.00 89.31 209 ILE A C 1
ATOM 1737 O O . ILE A 1 209 ? -13.881 -2.199 6.988 1.00 89.31 209 ILE A O 1
ATOM 1741 N N . ASP A 1 210 ? -14.065 -2.582 4.793 1.00 87.38 210 ASP A N 1
ATOM 1742 C CA . ASP A 1 210 ? -15.290 -3.376 4.898 1.00 87.38 210 ASP A CA 1
ATOM 1743 C C . ASP A 1 210 ? -15.060 -4.676 5.669 1.00 87.38 210 ASP A C 1
ATOM 1745 O O . ASP A 1 210 ? -15.845 -5.011 6.561 1.00 87.38 210 ASP A O 1
ATOM 1749 N N . SER A 1 211 ? -13.946 -5.359 5.392 1.00 93.19 211 SER A N 1
ATOM 1750 C CA . SER A 1 211 ? -13.522 -6.565 6.112 1.00 93.19 211 SER A CA 1
ATOM 1751 C C . SER A 1 211 ? -13.279 -6.266 7.589 1.00 93.19 211 SER A C 1
ATOM 1753 O O . SER A 1 211 ? -13.757 -7.002 8.451 1.00 93.19 211 SER A O 1
ATOM 1755 N N . MET A 1 212 ? -12.620 -5.142 7.890 1.00 93.25 212 MET A N 1
ATOM 1756 C CA . MET A 1 212 ? -12.420 -4.666 9.259 1.00 93.2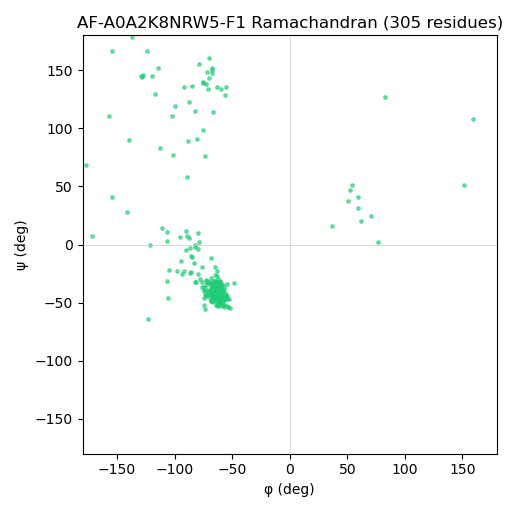5 212 MET A CA 1
ATOM 1757 C C . MET A 1 212 ? -13.744 -4.466 9.982 1.00 93.25 212 MET A C 1
ATOM 1759 O O . MET A 1 212 ? -13.959 -5.014 11.064 1.00 93.25 212 MET A O 1
ATOM 1763 N N . ASN A 1 213 ? -14.657 -3.717 9.371 1.00 82.50 213 ASN A N 1
ATOM 1764 C CA . ASN A 1 213 ? -15.961 -3.441 9.955 1.00 82.50 213 ASN A CA 1
ATOM 1765 C C . ASN A 1 213 ? -16.787 -4.723 10.132 1.00 82.50 213 ASN A C 1
ATOM 1767 O O . ASN A 1 213 ? -17.510 -4.864 11.118 1.00 82.50 213 ASN A O 1
ATOM 1771 N N . GLN A 1 214 ? -16.684 -5.673 9.201 1.00 82.12 214 GLN A N 1
ATOM 1772 C CA . GLN A 1 214 ? -17.333 -6.974 9.314 1.00 82.12 214 GLN A CA 1
ATOM 1773 C C . GLN A 1 214 ? -16.757 -7.803 10.463 1.00 82.12 214 GLN A C 1
ATOM 1775 O O . GLN A 1 214 ? -17.534 -8.386 11.220 1.00 82.12 214 GLN A O 1
ATOM 1780 N N . GLU A 1 215 ? -15.434 -7.839 10.628 1.00 86.12 215 GLU A N 1
ATOM 1781 C CA . GLU A 1 215 ? -14.807 -8.569 11.728 1.00 86.12 215 GLU A CA 1
ATOM 1782 C C . GLU A 1 215 ? -15.199 -7.959 13.074 1.00 86.12 215 GLU A C 1
ATOM 1784 O O . GLU A 1 215 ? -15.646 -8.697 13.953 1.00 86.12 215 GLU A O 1
ATOM 1789 N N . ILE A 1 216 ? -15.155 -6.628 13.202 1.00 77.62 216 ILE A N 1
ATOM 1790 C CA . ILE A 1 216 ? -15.645 -5.912 14.387 1.00 77.62 216 ILE A CA 1
ATOM 1791 C C . ILE A 1 216 ? -17.078 -6.361 14.706 1.00 77.62 216 ILE A C 1
ATOM 1793 O O . ILE A 1 216 ? -17.335 -6.863 15.801 1.00 77.62 216 ILE A O 1
ATOM 1797 N N . ARG A 1 217 ? -18.004 -6.276 13.735 1.00 73.38 217 ARG A N 1
ATOM 1798 C CA . ARG A 1 217 ? -19.402 -6.719 13.910 1.00 73.38 217 ARG A CA 1
ATOM 1799 C C . ARG A 1 217 ? -19.508 -8.181 14.345 1.00 73.38 217 ARG A C 1
ATOM 1801 O O . ARG A 1 217 ? -20.327 -8.498 15.203 1.00 73.38 217 ARG A O 1
ATOM 1808 N N . SER A 1 218 ? -18.699 -9.067 13.766 1.00 73.06 218 SER A N 1
ATOM 1809 C CA . SER A 1 218 ? -18.726 -10.496 14.094 1.00 73.06 218 SER A CA 1
ATOM 1810 C C . SER A 1 218 ? -18.267 -10.777 15.527 1.00 73.06 218 SER A C 1
ATOM 1812 O O . SER A 1 218 ? -18.897 -11.579 16.214 1.00 73.06 218 SER A O 1
ATOM 1814 N N . GLN A 1 219 ? -17.237 -10.071 16.005 1.00 69.19 219 GLN A N 1
ATOM 1815 C CA . GLN A 1 219 ? -16.728 -10.213 17.369 1.00 69.19 219 GLN A CA 1
ATOM 1816 C C . GLN A 1 219 ? -17.757 -9.719 18.395 1.00 69.19 219 GLN A C 1
ATOM 1818 O O . GLN A 1 219 ? -18.005 -10.397 19.391 1.00 69.19 219 GLN A O 1
ATOM 1823 N N . TYR A 1 220 ? -18.430 -8.597 18.116 1.00 61.41 220 TYR A N 1
ATOM 1824 C CA . TYR A 1 220 ? -19.559 -8.138 18.931 1.00 61.41 220 TYR A CA 1
ATOM 1825 C C . TYR A 1 220 ? -20.704 -9.149 18.951 1.00 61.41 220 TYR A C 1
ATOM 1827 O O . TYR A 1 220 ? -21.193 -9.497 20.021 1.00 61.41 220 TYR A O 1
ATOM 1835 N N . ALA A 1 221 ? -21.133 -9.635 17.783 1.00 55.00 221 ALA A N 1
ATOM 1836 C CA . ALA A 1 221 ? -22.229 -10.589 17.700 1.00 55.00 221 ALA A CA 1
ATOM 1837 C C . ALA A 1 221 ? -21.921 -11.842 18.531 1.00 55.00 221 ALA A C 1
ATOM 1839 O O . ALA A 1 221 ? -22.743 -12.240 19.345 1.00 55.00 221 ALA A O 1
ATOM 1840 N N . GLN A 1 222 ? -20.729 -12.429 18.389 1.00 51.03 222 GLN A N 1
ATOM 1841 C CA . GLN A 1 222 ? -20.323 -13.607 19.164 1.00 51.03 222 GLN A CA 1
ATOM 1842 C C . GLN A 1 222 ? -20.391 -13.383 20.677 1.00 51.03 222 GLN A C 1
ATOM 1844 O O . GLN A 1 222 ? -20.777 -14.297 21.397 1.00 51.03 222 GLN A O 1
ATOM 1849 N N . PHE A 1 223 ? -20.068 -12.182 21.154 1.00 46.47 223 PHE A N 1
ATOM 1850 C CA . PHE A 1 223 ? -20.216 -11.838 22.564 1.00 46.47 223 PHE A CA 1
ATOM 1851 C C . PHE A 1 223 ? -21.673 -11.794 23.012 1.00 46.47 223 PHE A C 1
ATOM 1853 O O . PHE A 1 223 ? -22.025 -12.419 24.006 1.00 46.47 223 PHE A O 1
ATOM 1860 N N . PHE A 1 224 ? -22.527 -11.099 22.256 1.00 40.75 224 PHE A N 1
ATOM 1861 C CA . PHE A 1 224 ? -23.947 -10.978 22.583 1.00 40.75 224 PHE A CA 1
ATOM 1862 C C . PHE A 1 224 ? -24.705 -12.306 22.432 1.00 40.75 224 PHE A C 1
ATOM 1864 O O . PHE A 1 224 ? -25.657 -12.544 23.162 1.00 40.75 224 PHE A O 1
ATOM 1871 N N . TRP A 1 225 ? -24.264 -13.199 21.538 1.00 45.12 225 TRP A N 1
ATOM 1872 C CA . TRP A 1 225 ? -24.777 -14.572 21.432 1.00 45.12 225 TRP A CA 1
ATOM 1873 C C . TRP A 1 225 ? -24.248 -15.503 22.537 1.00 45.12 225 TRP A C 1
ATOM 1875 O O . TRP A 1 225 ? -24.836 -16.557 22.765 1.00 45.12 225 TRP A O 1
ATOM 1885 N N . GLN A 1 226 ? -23.145 -15.145 23.207 1.00 40.81 226 GLN A N 1
ATOM 1886 C CA . GLN A 1 226 ? -22.642 -15.849 24.394 1.00 40.81 226 GLN A CA 1
ATOM 1887 C C . GLN A 1 226 ? -23.283 -15.331 25.692 1.00 40.81 226 GLN A C 1
ATOM 1889 O O . GLN A 1 226 ? -23.354 -16.085 26.661 1.00 40.81 226 GLN A O 1
ATOM 1894 N N . SER A 1 227 ? -23.777 -14.088 25.711 1.00 42.41 227 SER A N 1
ATOM 1895 C CA . SER A 1 227 ? -24.560 -13.525 26.813 1.00 42.41 227 SER A CA 1
ATOM 1896 C C . SER A 1 227 ? -26.058 -13.817 26.630 1.00 42.41 227 SER A C 1
ATOM 1898 O O . SER A 1 227 ? -26.794 -13.018 26.056 1.00 42.41 227 SER A O 1
ATOM 1900 N N . ASP A 1 228 ? -26.456 -14.968 27.172 1.00 37.50 228 ASP A N 1
ATOM 1901 C CA . ASP A 1 228 ? -27.806 -15.364 27.600 1.00 37.50 228 ASP A CA 1
ATOM 1902 C C . ASP A 1 228 ? -28.784 -15.899 26.538 1.00 37.50 228 ASP A C 1
ATOM 1904 O O . ASP A 1 228 ? -29.061 -15.259 25.533 1.00 37.50 228 ASP A O 1
ATOM 1908 N N . GLU A 1 229 ? -29.346 -17.088 26.807 1.00 41.94 229 GLU A N 1
ATOM 1909 C CA . GLU A 1 229 ? -30.786 -17.441 26.785 1.00 41.94 229 GLU A CA 1
ATOM 1910 C C . GLU A 1 229 ? -31.765 -16.845 25.730 1.00 41.94 229 GLU A C 1
ATOM 1912 O O . GLU A 1 229 ? -32.977 -17.004 25.865 1.00 41.94 229 GLU A O 1
ATOM 1917 N N . ALA A 1 230 ? -31.331 -16.250 24.620 1.00 37.12 230 ALA A N 1
ATOM 1918 C CA . ALA A 1 230 ? -32.202 -15.608 23.629 1.00 37.12 230 ALA A CA 1
ATOM 1919 C C . ALA A 1 230 ? -32.678 -16.593 22.548 1.00 37.12 230 ALA A C 1
ATOM 1921 O O . ALA A 1 230 ? -32.492 -16.431 21.339 1.00 37.12 230 ALA A O 1
ATOM 1922 N N . ARG A 1 231 ? -33.341 -17.651 23.012 1.00 39.62 231 ARG A N 1
ATOM 1923 C CA . ARG A 1 231 ? -34.104 -18.613 22.219 1.00 39.62 231 ARG A CA 1
ATOM 1924 C C . ARG A 1 231 ? -35.414 -17.966 21.750 1.00 39.62 231 ARG A C 1
ATOM 1926 O O . ARG A 1 231 ? -36.451 -18.234 22.337 1.00 39.62 231 ARG A O 1
ATOM 1933 N N . ASN A 1 232 ? -35.354 -17.088 20.744 1.00 40.97 232 ASN A N 1
ATOM 1934 C CA . ASN A 1 232 ? -36.401 -16.824 19.733 1.00 40.97 232 ASN A CA 1
ATOM 1935 C C . ASN A 1 232 ? -36.207 -15.443 19.096 1.00 40.97 232 ASN A C 1
ATOM 1937 O O . ASN A 1 232 ? -36.514 -14.440 19.730 1.00 40.97 232 ASN A O 1
ATOM 1941 N N . GLN A 1 233 ? -35.775 -15.431 17.829 1.00 40.34 233 GLN A N 1
ATOM 1942 C CA . GLN A 1 233 ? -36.098 -14.475 16.743 1.00 40.34 233 GLN A CA 1
ATOM 1943 C C . GLN A 1 233 ? -34.938 -14.380 15.737 1.00 40.34 233 GLN A C 1
ATOM 1945 O O . GLN A 1 233 ? -34.452 -13.316 15.361 1.00 40.34 233 GLN A O 1
ATOM 1950 N N . SER A 1 234 ? -34.481 -15.529 15.251 1.00 44.12 234 SER A N 1
ATOM 1951 C CA . SER A 1 234 ? -33.593 -15.602 14.098 1.00 44.12 234 SER A CA 1
ATOM 1952 C C . SER A 1 234 ? -34.418 -15.467 12.814 1.00 44.12 234 SER A C 1
ATOM 1954 O O . SER A 1 234 ? -34.916 -16.473 12.326 1.00 44.12 234 SER A O 1
ATOM 1956 N N . HIS A 1 235 ? -34.596 -14.233 12.317 1.00 36.97 235 HIS A N 1
ATOM 1957 C CA . HIS A 1 235 ? -34.698 -13.890 10.877 1.00 36.97 235 HIS A CA 1
ATOM 1958 C C . HIS A 1 235 ? -34.695 -12.369 10.567 1.00 36.97 235 HIS A C 1
ATOM 1960 O O . HIS A 1 235 ? -34.835 -11.993 9.408 1.00 36.97 235 HIS A O 1
ATOM 1966 N N . SER A 1 236 ? -34.454 -11.474 11.539 1.00 41.62 236 SER A N 1
ATOM 1967 C CA . SER A 1 236 ? -34.512 -10.008 11.329 1.00 41.62 236 SER A CA 1
ATOM 1968 C C . SER A 1 236 ? -33.226 -9.219 11.643 1.00 41.62 236 SER A C 1
ATOM 1970 O O . SER A 1 236 ? -33.203 -8.008 11.430 1.00 41.62 236 SER A O 1
ATOM 1972 N N . ALA A 1 237 ? -32.139 -9.860 12.090 1.00 41.84 237 ALA A N 1
ATOM 1973 C CA . ALA A 1 237 ? -30.986 -9.176 12.703 1.00 41.84 237 ALA A CA 1
ATOM 1974 C C . ALA A 1 237 ? -30.261 -8.142 11.806 1.00 41.84 237 ALA A C 1
ATOM 1976 O O . ALA A 1 237 ? -29.757 -7.138 12.303 1.00 41.84 237 ALA A O 1
ATOM 1977 N N . GLY A 1 238 ? -30.226 -8.347 10.484 1.00 36.97 238 GLY A N 1
ATOM 1978 C CA . GLY A 1 238 ? -29.634 -7.376 9.551 1.00 36.97 238 GLY A CA 1
ATOM 1979 C C . GLY A 1 238 ? -30.491 -6.119 9.349 1.00 36.97 238 GLY A C 1
ATOM 1980 O O . GLY A 1 238 ? -29.957 -5.020 9.231 1.00 36.97 238 GLY A O 1
ATOM 1981 N N . ALA A 1 239 ? -31.819 -6.267 9.367 1.00 37.34 239 ALA A N 1
ATOM 1982 C CA . ALA A 1 239 ? -32.765 -5.159 9.228 1.00 37.34 239 ALA A CA 1
ATOM 1983 C C . ALA A 1 239 ? -32.984 -4.417 10.557 1.00 37.34 239 ALA A C 1
ATOM 1985 O O . ALA A 1 239 ? -33.164 -3.201 10.559 1.00 37.34 239 ALA A O 1
ATOM 1986 N N . SER A 1 240 ? -32.914 -5.121 11.693 1.00 44.59 240 SER A N 1
ATOM 1987 C CA . SER A 1 240 ? -33.048 -4.509 13.018 1.00 44.59 240 SER A CA 1
ATOM 1988 C C . SER A 1 240 ? -31.824 -3.678 13.408 1.00 44.59 240 SER A C 1
ATOM 1990 O O . SER A 1 240 ? -31.983 -2.674 14.088 1.00 44.59 240 SER A O 1
ATOM 1992 N N . PHE A 1 241 ? -30.615 -4.039 12.961 1.00 42.94 241 PHE A N 1
ATOM 1993 C CA . PHE A 1 241 ? -29.392 -3.305 13.309 1.00 42.94 241 PHE A CA 1
ATOM 1994 C C . PHE A 1 241 ? -29.277 -1.953 12.589 1.00 42.94 241 PHE A C 1
ATOM 1996 O O . PHE A 1 241 ? -28.975 -0.946 13.227 1.00 42.94 241 PHE A O 1
ATOM 2003 N N . GLN A 1 242 ? -29.584 -1.905 11.287 1.00 38.78 242 GLN A N 1
ATOM 2004 C CA . GLN A 1 242 ? -29.664 -0.643 10.542 1.00 38.78 242 GLN A CA 1
ATOM 2005 C C . GLN A 1 242 ? -30.759 0.258 11.133 1.00 38.78 242 GLN A C 1
ATOM 2007 O O . GLN A 1 242 ? -30.509 1.430 11.396 1.00 38.78 242 GLN A O 1
ATOM 2012 N N . ALA A 1 243 ? -31.928 -0.313 11.450 1.00 45.16 243 ALA A N 1
ATOM 2013 C CA . ALA A 1 243 ? -33.020 0.416 12.089 1.00 45.16 243 ALA A CA 1
ATOM 2014 C C . ALA A 1 243 ? -32.625 0.982 13.462 1.00 45.16 243 ALA A C 1
ATOM 2016 O O . ALA A 1 243 ? -32.964 2.120 13.765 1.00 45.16 243 ALA A O 1
ATOM 2017 N N . GLN A 1 244 ? -31.866 0.233 14.266 1.00 46.56 244 GLN A N 1
ATOM 2018 C CA . GLN A 1 244 ? -31.439 0.668 15.596 1.00 46.56 244 GLN A CA 1
ATOM 2019 C C . GLN A 1 244 ? -30.329 1.733 15.532 1.00 46.56 244 GLN A C 1
ATOM 2021 O O . GLN A 1 244 ? -30.345 2.686 16.309 1.00 46.56 244 GLN A O 1
ATOM 2026 N N . PHE A 1 245 ? -29.396 1.633 14.578 1.00 50.38 245 PHE A N 1
ATOM 2027 C CA . PHE A 1 245 ? -28.383 2.669 14.338 1.00 50.38 245 PHE A CA 1
ATOM 2028 C C . PHE A 1 245 ? -29.014 3.973 13.820 1.00 50.38 245 PHE A C 1
ATOM 2030 O O . PHE A 1 245 ? -28.682 5.066 14.295 1.00 50.38 245 PHE A O 1
ATOM 2037 N N . ASP A 1 246 ? -29.983 3.857 12.909 1.00 62.50 246 ASP A N 1
ATOM 2038 C CA . ASP A 1 246 ? -30.757 4.987 12.393 1.00 62.50 246 ASP A CA 1
ATOM 2039 C C . ASP A 1 246 ? -31.639 5.614 13.489 1.00 62.50 246 ASP A C 1
ATOM 2041 O O . ASP A 1 246 ? -31.739 6.840 13.571 1.00 62.50 246 ASP A O 1
ATOM 2045 N N . GLU A 1 247 ? -32.210 4.809 14.391 1.00 65.50 247 GLU A N 1
ATOM 2046 C CA . GLU A 1 247 ? -33.023 5.268 15.526 1.00 65.50 247 GLU A CA 1
ATOM 2047 C C . GLU A 1 247 ? -32.199 6.081 16.536 1.00 65.50 247 GLU A C 1
ATOM 2049 O O . GLU A 1 247 ? -32.626 7.158 16.961 1.00 65.50 247 GLU A O 1
ATOM 2054 N N . VAL A 1 248 ? -30.977 5.642 16.859 1.00 68.31 248 VAL A N 1
ATOM 2055 C CA . VAL A 1 248 ? -30.066 6.396 17.739 1.00 68.31 248 VAL A CA 1
ATOM 2056 C C . VAL A 1 248 ? -29.629 7.701 17.077 1.00 68.31 248 VAL A C 1
ATOM 2058 O O . VAL A 1 248 ? -29.695 8.766 17.697 1.00 68.31 248 VAL A O 1
ATOM 2061 N N . GLY A 1 249 ? -29.244 7.661 15.797 1.00 72.31 249 GLY A N 1
ATOM 2062 C CA . GLY A 1 249 ? -28.926 8.868 15.033 1.00 72.31 249 GLY A CA 1
ATOM 2063 C C . GLY A 1 249 ? -30.095 9.860 14.972 1.00 72.31 249 GLY A C 1
ATOM 2064 O O . GLY A 1 249 ? -29.897 11.071 15.122 1.00 72.31 249 GLY A O 1
ATOM 2065 N N . GLN A 1 250 ? -31.321 9.360 14.820 1.00 74.50 250 GLN A N 1
ATOM 2066 C CA . GLN A 1 250 ? -32.539 10.164 14.799 1.00 74.50 250 GLN A CA 1
ATOM 2067 C C . GLN A 1 250 ? -32.913 10.717 16.184 1.00 74.50 250 GLN A C 1
ATOM 2069 O O . GLN A 1 250 ? -33.433 11.835 16.270 1.00 74.50 250 GLN A O 1
ATOM 2074 N N . ALA A 1 251 ? -32.613 10.002 17.271 1.00 77.31 251 ALA A N 1
ATOM 2075 C CA . ALA A 1 251 ? -32.828 10.476 18.637 1.00 77.31 251 ALA A CA 1
ATOM 2076 C C . ALA A 1 251 ? -31.961 11.707 18.954 1.00 77.31 251 ALA A C 1
ATOM 2078 O O . ALA A 1 251 ? -32.471 12.708 19.463 1.00 77.31 251 ALA A O 1
ATOM 2079 N N . TYR A 1 252 ? -30.683 11.692 18.556 1.00 81.19 252 TYR A N 1
ATOM 2080 C CA . TYR A 1 252 ? -29.798 12.858 18.684 1.00 81.19 252 TYR A CA 1
ATOM 2081 C C . TYR A 1 252 ? -30.314 14.064 17.885 1.00 81.19 252 TYR A C 1
ATOM 2083 O O . TYR A 1 252 ? -30.391 15.175 18.415 1.00 81.19 252 TYR A O 1
ATOM 2091 N N . LYS A 1 253 ? -30.774 13.839 16.645 1.00 84.06 253 LYS A N 1
ATOM 2092 C CA . LYS A 1 253 ? -31.401 14.887 15.819 1.00 84.06 253 LYS A CA 1
ATOM 2093 C C . LYS A 1 253 ? -32.683 15.442 16.448 1.00 84.06 253 LYS A C 1
ATOM 2095 O O . LYS A 1 253 ? -32.892 16.650 16.420 1.00 84.06 253 LYS A O 1
ATOM 2100 N N . THR A 1 254 ? -33.516 14.582 17.038 1.00 87.44 254 THR A N 1
ATOM 2101 C CA . THR A 1 254 ? -34.785 14.966 17.690 1.00 87.44 254 THR A CA 1
ATOM 2102 C C . THR A 1 254 ? -34.547 15.851 18.914 1.00 87.44 254 THR A C 1
ATOM 2104 O O . THR A 1 254 ? -35.344 16.743 19.196 1.00 87.44 254 THR A O 1
ATOM 2107 N N . LEU A 1 255 ? -33.426 15.650 19.610 1.00 89.56 255 LEU A N 1
ATOM 2108 C CA . LEU A 1 255 ? -32.990 16.496 20.721 1.00 89.56 255 LEU A CA 1
ATOM 2109 C C . LEU A 1 255 ? -32.101 17.664 20.278 1.00 89.56 255 LEU A C 1
ATOM 2111 O O . LEU A 1 255 ? -31.488 18.309 21.127 1.00 89.56 255 LEU A O 1
ATOM 2115 N N . GLU A 1 256 ? -32.013 17.933 18.971 1.00 90.56 256 GLU A N 1
ATOM 2116 C CA . GLU A 1 256 ? -31.211 19.014 18.376 1.00 90.56 256 GLU A CA 1
ATOM 2117 C C . GLU A 1 256 ? -29.754 19.009 18.874 1.00 90.56 256 GLU A C 1
ATOM 2119 O O . GLU A 1 256 ? -29.142 20.045 19.133 1.00 90.56 256 GLU A O 1
ATOM 2124 N N . THR A 1 257 ? -29.201 17.809 19.052 1.00 82.94 257 THR A N 1
ATOM 2125 C CA . THR A 1 257 ? -27.922 17.579 19.723 1.00 82.94 257 THR A CA 1
ATOM 2126 C C . THR A 1 257 ? -27.016 16.718 18.842 1.00 82.94 257 THR A C 1
ATOM 2128 O O . THR A 1 257 ? -27.485 15.831 18.133 1.00 82.94 257 THR A O 1
ATOM 2131 N N . LYS A 1 258 ? -25.704 16.981 18.852 1.00 73.38 258 LYS A N 1
ATOM 2132 C CA . LYS A 1 258 ? -24.729 16.164 18.111 1.00 73.38 258 LYS A CA 1
ATOM 2133 C C . LYS A 1 258 ? -24.421 14.864 18.860 1.00 73.38 258 LYS A C 1
ATOM 2135 O O . LYS A 1 258 ? -24.551 14.822 20.081 1.00 73.38 258 LYS A O 1
ATOM 2140 N N . GLN A 1 259 ? -23.985 13.825 18.151 1.00 67.12 259 GLN A N 1
ATOM 2141 C CA . GLN A 1 259 ? -23.658 12.533 18.771 1.00 67.12 259 GLN A CA 1
ATOM 2142 C C . GLN A 1 259 ? -22.504 12.651 19.782 1.00 67.12 259 GLN A C 1
ATOM 2144 O O . GLN A 1 259 ? -22.500 11.956 20.793 1.00 67.12 259 GLN A O 1
ATOM 2149 N N . GLU A 1 260 ? -21.588 13.601 19.569 1.00 66.69 260 GLU A N 1
ATOM 2150 C CA . GLU A 1 260 ? -20.446 13.886 20.446 1.00 66.69 260 GLU A CA 1
ATOM 2151 C C . GLU A 1 260 ? -20.795 14.782 21.650 1.00 66.69 260 GLU A C 1
ATOM 2153 O O . GLU A 1 260 ? -19.915 15.113 22.446 1.00 66.69 260 GLU A O 1
ATOM 2158 N N . ALA A 1 261 ? -22.054 15.216 21.788 1.00 71.25 261 ALA A N 1
ATOM 2159 C CA . ALA A 1 261 ? -22.466 16.097 22.875 1.00 71.25 261 ALA A CA 1
ATOM 2160 C C . ALA A 1 261 ? -22.405 15.396 24.236 1.00 71.25 261 ALA A C 1
ATOM 2162 O O . ALA A 1 261 ? -22.680 14.199 24.368 1.00 71.25 261 ALA A O 1
ATOM 2163 N N . THR A 1 262 ? -22.094 16.164 25.272 1.00 77.56 262 THR A N 1
ATOM 2164 C CA . THR A 1 262 ? -22.023 15.689 26.660 1.00 77.56 262 THR A CA 1
ATOM 2165 C C . THR A 1 262 ? -23.407 15.359 27.235 1.00 77.56 262 THR A C 1
ATOM 2167 O O . THR A 1 262 ? -24.431 15.836 26.745 1.00 77.56 262 THR A O 1
ATOM 2170 N N . ASP A 1 263 ? -23.460 14.556 28.302 1.00 80.62 263 ASP A N 1
ATOM 2171 C CA . ASP A 1 263 ? -24.720 14.196 28.978 1.00 80.62 263 ASP A CA 1
ATOM 2172 C C . ASP A 1 263 ? -25.445 15.429 29.532 1.00 80.62 263 ASP A C 1
ATOM 2174 O O . ASP A 1 263 ? -26.675 15.482 29.533 1.00 80.62 263 ASP A O 1
ATOM 2178 N N . ASP A 1 264 ? -24.683 16.431 29.975 1.00 80.94 264 ASP A N 1
ATOM 2179 C CA . ASP A 1 264 ? -25.209 17.701 30.469 1.00 80.94 264 ASP A CA 1
ATOM 2180 C C . ASP A 1 264 ? -25.796 18.547 29.338 1.00 80.94 264 ASP A C 1
ATOM 2182 O O . ASP A 1 264 ? -26.869 19.124 29.508 1.00 80.94 264 ASP A O 1
ATOM 2186 N N . GLU A 1 265 ? -25.159 18.584 28.163 1.00 79.44 265 GLU A N 1
ATOM 2187 C CA . GLU A 1 265 ? -25.724 19.221 26.966 1.00 79.44 265 GLU A CA 1
ATOM 2188 C C . GLU A 1 265 ? -26.998 18.506 26.508 1.00 79.44 265 GLU A C 1
ATOM 2190 O O . GLU A 1 265 ? -27.989 19.167 26.194 1.00 79.44 265 GLU A O 1
ATOM 2195 N N . LEU A 1 266 ? -27.021 17.172 26.558 1.00 89.25 266 LEU A N 1
ATOM 2196 C CA . LEU A 1 266 ? -28.198 16.372 26.228 1.00 89.25 266 LEU A CA 1
ATOM 2197 C C . LEU A 1 266 ? -29.347 16.613 27.223 1.00 89.25 266 LEU A C 1
ATOM 2199 O O . LEU A 1 266 ? -30.474 16.886 26.811 1.00 89.25 266 LEU A O 1
ATOM 2203 N N . LYS A 1 267 ? -29.061 16.585 28.535 1.00 89.69 267 LYS A N 1
ATOM 2204 C CA . LYS A 1 267 ? -29.999 16.928 29.623 1.00 89.69 267 LYS A CA 1
ATOM 2205 C C . LYS A 1 267 ? -30.502 18.365 29.482 1.00 89.69 267 LYS A C 1
ATOM 2207 O O . LYS A 1 267 ? -31.689 18.623 29.686 1.00 89.69 267 LYS A O 1
ATOM 2212 N N . SER A 1 268 ? -29.622 19.300 29.136 1.00 91.00 268 SER A N 1
ATOM 2213 C CA . SER A 1 268 ? -29.942 20.718 28.950 1.00 91.00 268 SER A CA 1
ATOM 2214 C C . SER A 1 268 ? -30.866 20.934 27.753 1.00 91.00 268 SER A C 1
ATOM 2216 O O . SER A 1 268 ? -31.926 21.549 27.897 1.00 91.00 268 SER A O 1
ATOM 2218 N N . ASN A 1 269 ? -30.531 20.361 26.595 1.00 91.88 269 ASN A N 1
ATOM 2219 C CA . ASN A 1 269 ? -31.351 20.448 25.389 1.00 91.88 269 ASN A CA 1
ATOM 2220 C C . ASN A 1 269 ? -32.694 19.739 25.566 1.00 91.88 269 ASN A C 1
ATOM 2222 O O . ASN A 1 269 ? -33.725 20.314 25.215 1.00 91.88 269 ASN A O 1
ATOM 2226 N N . TYR A 1 270 ? -32.720 18.574 26.221 1.00 95.31 270 TYR A N 1
ATOM 2227 C CA . TYR A 1 270 ? -33.966 17.924 26.621 1.00 95.31 270 TYR A CA 1
ATOM 2228 C C . TYR A 1 270 ? -34.824 18.842 27.496 1.00 95.31 270 TYR A C 1
ATOM 2230 O O . TYR A 1 270 ? -35.974 19.091 27.157 1.00 95.31 270 TYR A O 1
ATOM 2238 N N . ARG A 1 271 ? -34.282 19.427 28.574 1.00 93.19 271 ARG A N 1
ATOM 2239 C CA . ARG A 1 271 ? -35.040 20.348 29.449 1.00 93.19 271 ARG A CA 1
ATOM 2240 C C . ARG A 1 271 ? -35.542 21.579 28.695 1.00 93.19 271 ARG A C 1
ATOM 2242 O O . ARG A 1 271 ? -36.662 22.031 28.935 1.00 93.19 271 ARG A O 1
ATOM 2249 N N . LYS A 1 272 ? -34.732 22.124 27.783 1.00 93.94 272 LYS A N 1
ATOM 2250 C CA . LYS A 1 272 ? -35.094 23.267 26.935 1.00 93.94 272 LYS A CA 1
ATOM 2251 C C . LYS A 1 272 ? -36.272 22.921 26.023 1.00 93.94 272 LYS A C 1
ATOM 2253 O O . LYS A 1 272 ? -37.238 23.681 25.969 1.00 93.94 272 LYS A O 1
ATOM 2258 N N . LEU A 1 273 ? -36.211 21.776 25.349 1.00 92.75 273 LEU A N 1
ATOM 2259 C CA . LEU A 1 273 ? -37.268 21.286 24.468 1.00 92.75 273 LEU A CA 1
ATOM 2260 C C . LEU A 1 273 ? -38.521 20.883 25.262 1.00 92.75 273 LEU A C 1
ATOM 2262 O O . LEU A 1 273 ? -39.621 21.284 24.895 1.00 92.75 273 LEU A O 1
ATOM 2266 N N . ALA A 1 274 ? -38.360 20.215 26.403 1.00 91.50 274 ALA A N 1
ATOM 2267 C CA . ALA A 1 274 ? -39.442 19.836 27.305 1.00 91.50 274 ALA A CA 1
ATOM 2268 C C . ALA A 1 274 ? -40.202 21.055 27.833 1.00 91.50 274 ALA A C 1
ATOM 2270 O O . ALA A 1 274 ? -41.426 21.080 27.822 1.00 91.50 274 ALA A O 1
ATOM 2271 N N . LYS A 1 275 ? -39.492 22.120 28.226 1.00 91.19 275 LYS A N 1
ATOM 2272 C CA . LYS A 1 275 ? -40.116 23.385 28.640 1.00 91.19 275 LYS A CA 1
ATOM 2273 C C . LYS A 1 275 ? -40.812 24.095 27.476 1.00 91.19 275 LYS A C 1
ATOM 2275 O O . LYS A 1 275 ? -41.834 24.744 27.692 1.00 91.19 275 LYS A O 1
ATOM 2280 N N . LYS A 1 276 ? -40.260 23.990 26.261 1.00 88.31 276 LYS A N 1
ATOM 2281 C CA . LYS A 1 276 ? -40.833 24.570 25.037 1.00 88.31 276 LYS A CA 1
ATOM 2282 C C . LYS A 1 276 ? -42.129 23.865 24.628 1.00 88.31 276 LYS A C 1
ATOM 2284 O O . LYS A 1 276 ? -43.060 24.545 24.215 1.00 88.31 276 LYS A O 1
ATOM 2289 N N . TYR A 1 277 ? -42.209 22.546 24.779 1.00 89.38 277 TYR A N 1
ATOM 2290 C CA . TYR A 1 277 ? -43.345 21.732 24.329 1.00 89.38 277 TYR A CA 1
ATOM 2291 C C . TYR A 1 277 ? -44.195 21.143 25.472 1.00 89.38 277 TYR A C 1
ATOM 2293 O O . TYR A 1 277 ? -45.025 20.274 25.227 1.00 89.38 277 TYR A O 1
ATOM 2301 N N . HIS A 1 278 ? -44.031 21.624 26.711 1.00 87.94 278 HIS A N 1
ATOM 2302 C CA . HIS A 1 278 ? -44.800 21.150 27.866 1.00 87.94 278 HIS A CA 1
ATOM 2303 C C . HIS A 1 278 ? -46.312 21.365 27.657 1.00 87.94 278 HIS A C 1
ATOM 2305 O O . HIS A 1 278 ? -46.698 22.484 27.298 1.00 87.94 278 HIS A O 1
ATOM 2311 N N . PRO A 1 279 ? -47.175 20.369 27.942 1.00 82.44 279 PRO A N 1
ATOM 2312 C CA . PRO A 1 279 ? -48.618 20.459 27.694 1.00 82.44 279 PRO A CA 1
ATOM 2313 C C . PRO A 1 279 ? -49.289 21.628 28.428 1.00 82.44 279 PRO A C 1
ATOM 2315 O O . PRO A 1 279 ? -50.170 22.269 27.863 1.00 82.44 279 PRO A O 1
ATOM 2318 N N . ASP A 1 280 ? -48.814 21.974 29.628 1.00 85.69 280 ASP A N 1
ATOM 2319 C CA . ASP A 1 280 ? -49.333 23.121 30.394 1.00 85.69 280 ASP A CA 1
ATOM 2320 C C . ASP A 1 280 ? -49.088 24.475 29.713 1.00 85.69 280 ASP A C 1
ATOM 2322 O O . ASP A 1 280 ? -49.806 25.438 29.963 1.00 85.69 280 ASP A O 1
ATOM 2326 N N . ARG A 1 281 ? -48.051 24.578 28.871 1.00 81.19 281 ARG A N 1
ATOM 2327 C CA . ARG A 1 281 ? -47.687 25.824 28.172 1.00 81.19 281 ARG A CA 1
ATOM 2328 C C . ARG A 1 281 ? -48.077 25.806 26.699 1.00 81.19 281 ARG A C 1
ATOM 2330 O O . ARG A 1 281 ? -48.187 26.870 26.101 1.00 81.19 281 ARG A O 1
ATOM 2337 N N . ASN A 1 282 ? -48.256 24.619 26.127 1.00 81.00 282 ASN A N 1
ATOM 2338 C CA . ASN A 1 282 ? -48.647 24.400 24.743 1.00 81.00 282 ASN A CA 1
ATOM 2339 C C . ASN A 1 282 ? -49.658 23.242 24.670 1.00 81.00 282 ASN A C 1
ATOM 2341 O O . ASN A 1 282 ? -49.261 22.088 24.505 1.00 81.00 282 ASN A O 1
ATOM 2345 N N . PRO A 1 283 ? -50.970 23.532 24.764 1.00 80.75 283 PRO A N 1
ATOM 2346 C CA . PRO A 1 283 ? -52.012 22.505 24.790 1.00 80.75 283 PRO A CA 1
ATOM 2347 C C . PRO A 1 283 ? -52.346 21.926 23.404 1.00 80.75 283 PRO A C 1
ATOM 2349 O O . PRO A 1 283 ? -53.238 21.082 23.294 1.00 80.75 283 PRO A O 1
ATOM 2352 N N . SER A 1 284 ? -51.659 22.363 22.341 1.00 88.00 284 SER A N 1
ATOM 2353 C CA . SER A 1 284 ? -51.904 21.886 20.981 1.00 88.00 284 SER A CA 1
ATOM 2354 C C . SER A 1 284 ? -51.518 20.416 20.814 1.00 88.00 284 SER A C 1
ATOM 2356 O O . SER A 1 284 ? -50.596 19.902 21.453 1.00 88.00 284 SER A O 1
ATOM 2358 N N . GLN A 1 285 ? -52.219 19.734 19.910 1.00 80.94 285 GLN A N 1
ATOM 2359 C CA . GLN A 1 285 ? -51.957 18.328 19.617 1.00 80.94 285 GLN A CA 1
ATOM 2360 C C . GLN A 1 285 ? -50.533 18.113 19.074 1.00 80.94 285 GLN A C 1
ATOM 2362 O O . GLN A 1 285 ? -49.842 17.186 19.487 1.00 80.94 285 GLN A O 1
ATOM 2367 N N . GLU A 1 286 ? -50.047 19.038 18.244 1.00 80.31 286 GLU A N 1
ATOM 2368 C CA . GLU A 1 286 ? -48.689 18.995 17.696 1.00 80.31 286 GLU A CA 1
ATOM 2369 C C . GLU A 1 286 ? -47.609 19.093 18.790 1.00 80.31 286 GLU A C 1
ATOM 2371 O O . GLU A 1 286 ? -46.587 18.405 18.733 1.00 80.31 286 GLU A O 1
ATOM 2376 N N . ALA A 1 287 ? -47.828 19.922 19.817 1.00 78.50 287 ALA A N 1
ATOM 2377 C CA . ALA A 1 287 ? -46.891 20.043 20.930 1.00 78.50 287 ALA A CA 1
ATOM 2378 C C . ALA A 1 287 ? -46.839 18.762 21.770 1.00 78.50 287 ALA A C 1
ATOM 2380 O O . ALA A 1 287 ? -45.748 18.332 22.145 1.00 78.50 287 ALA A O 1
ATOM 2381 N N . LYS A 1 288 ? -47.986 18.104 21.990 1.00 80.12 288 LYS A N 1
ATOM 2382 C CA . LYS A 1 288 ? -48.054 16.806 22.682 1.00 80.12 288 LYS A CA 1
ATOM 2383 C C . LYS A 1 288 ? -47.282 15.721 21.933 1.00 80.12 288 LYS A C 1
ATOM 2385 O O . LYS A 1 288 ? -46.508 14.988 22.545 1.00 80.12 288 LYS A O 1
ATOM 2390 N N . GLU A 1 289 ? -47.440 15.648 20.615 1.00 81.62 289 GLU A N 1
ATOM 2391 C CA . GLU A 1 289 ? -46.732 14.669 19.781 1.00 81.62 289 GLU A CA 1
ATOM 2392 C C . GLU A 1 289 ? -45.221 14.915 19.750 1.00 81.62 289 GLU A C 1
ATOM 2394 O O . GLU A 1 289 ? -44.432 13.975 19.880 1.00 81.62 289 GLU A O 1
ATOM 2399 N N . LYS A 1 290 ? -44.793 16.180 19.631 1.00 83.56 290 LYS A N 1
ATOM 2400 C CA . LYS A 1 290 ? -43.369 16.537 19.717 1.00 83.56 290 LYS A CA 1
ATOM 2401 C C . LYS A 1 290 ? -42.796 16.207 21.091 1.00 83.56 290 LYS A C 1
ATOM 2403 O O . LYS A 1 290 ? -41.716 15.626 21.162 1.00 83.56 290 LYS A O 1
ATOM 2408 N N . MET A 1 291 ? -43.523 16.513 22.163 1.00 85.69 291 MET A N 1
ATOM 2409 C CA . MET A 1 291 ? -43.103 16.208 23.530 1.00 85.69 291 MET A CA 1
ATOM 2410 C C . MET A 1 291 ? -42.937 14.698 23.755 1.00 85.69 291 MET A C 1
ATOM 2412 O O . MET A 1 291 ? -41.932 14.269 24.314 1.00 85.69 291 MET A O 1
ATOM 2416 N N . ALA A 1 292 ? -43.859 13.875 23.246 1.00 83.69 292 ALA A N 1
ATOM 2417 C CA . ALA A 1 292 ? -43.747 12.417 23.322 1.00 83.69 292 ALA A CA 1
ATOM 2418 C C . ALA A 1 292 ? -42.498 11.885 22.592 1.00 83.69 292 ALA A C 1
ATOM 2420 O O . ALA A 1 292 ? -41.789 11.027 23.124 1.00 83.69 292 ALA A O 1
ATOM 2421 N N . LYS A 1 293 ? -42.185 12.430 21.407 1.00 81.50 293 LYS A N 1
ATOM 2422 C CA . LYS A 1 293 ? -40.971 12.079 20.647 1.00 81.50 293 LYS A CA 1
ATOM 2423 C C . LYS A 1 293 ? -39.692 12.516 21.363 1.00 81.50 293 LYS A C 1
ATOM 2425 O O . LYS A 1 293 ? -38.740 11.747 21.411 1.00 81.50 293 LYS A O 1
ATOM 2430 N N . ILE A 1 294 ? -39.682 13.713 21.951 1.00 90.44 294 ILE A N 1
ATOM 2431 C CA . ILE A 1 294 ? -38.561 14.238 22.748 1.00 90.44 294 ILE A CA 1
ATOM 2432 C C . ILE A 1 294 ? -38.302 13.351 23.972 1.00 90.44 294 ILE A C 1
ATOM 2434 O O . ILE A 1 294 ? -37.155 12.983 24.214 1.00 90.44 294 ILE A O 1
ATOM 2438 N N . ASN A 1 295 ? -39.352 12.963 24.702 1.00 87.56 295 ASN A N 1
ATOM 2439 C CA . ASN A 1 295 ? -39.236 12.065 25.853 1.00 87.56 295 ASN A CA 1
ATOM 2440 C C . ASN A 1 295 ? -38.700 10.695 25.435 1.00 87.56 295 ASN A C 1
ATOM 2442 O O . ASN A 1 295 ? -37.733 10.220 26.015 1.00 87.56 295 ASN A O 1
ATOM 2446 N N . SER A 1 296 ? -39.261 10.110 24.373 1.00 80.00 296 SER A N 1
ATOM 2447 C CA . SER A 1 296 ? -38.837 8.795 23.876 1.00 80.00 296 SER A CA 1
ATOM 2448 C C . SER A 1 296 ? -37.378 8.803 23.406 1.00 80.00 296 SER A C 1
ATOM 2450 O O . SER A 1 296 ? -36.609 7.911 23.759 1.00 80.00 296 SER A O 1
ATOM 2452 N N . ALA A 1 297 ? -36.968 9.840 22.666 1.00 83.75 297 ALA A N 1
ATOM 2453 C CA . ALA A 1 297 ? -35.585 10.021 22.230 1.00 83.75 297 ALA A CA 1
ATOM 2454 C C . ALA A 1 297 ? -34.630 10.191 23.421 1.00 83.75 297 ALA A C 1
ATOM 2456 O O . ALA A 1 297 ? -33.550 9.603 23.445 1.00 83.75 297 ALA A O 1
ATOM 2457 N N . TYR A 1 298 ? -35.029 10.974 24.425 1.00 87.38 298 TYR A N 1
ATOM 2458 C CA . TYR A 1 298 ? -34.225 11.186 25.623 1.00 87.38 298 TYR A CA 1
ATOM 2459 C C . TYR A 1 298 ? -34.119 9.927 26.483 1.00 87.38 298 TYR A C 1
ATOM 2461 O O . TYR A 1 298 ? -33.023 9.605 26.928 1.00 87.38 298 TYR A O 1
ATOM 2469 N N . ASP A 1 299 ? -35.201 9.172 26.661 1.00 83.62 299 ASP A N 1
ATOM 2470 C CA . ASP A 1 299 ? -35.198 7.915 27.411 1.00 83.62 299 ASP A CA 1
ATOM 2471 C C . ASP A 1 299 ? -34.343 6.844 26.727 1.00 83.62 299 ASP A C 1
ATOM 2473 O O . ASP A 1 299 ? -33.599 6.125 27.400 1.00 83.62 299 ASP A O 1
ATOM 2477 N N . LEU A 1 300 ? -34.402 6.764 25.394 1.00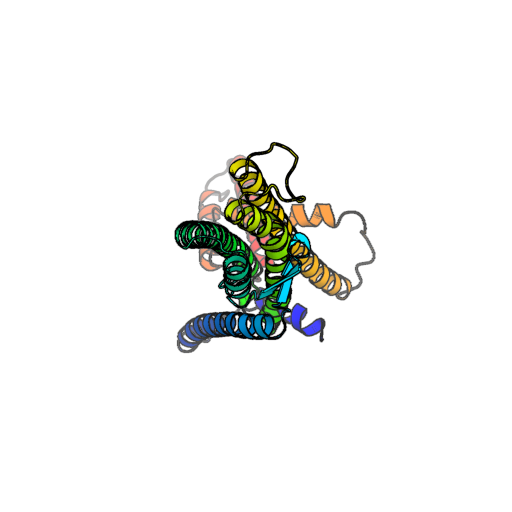 72.50 300 LEU A N 1
ATOM 2478 C CA . LEU A 1 300 ? -33.546 5.880 24.607 1.00 72.50 300 LEU A CA 1
ATOM 2479 C C . LEU A 1 300 ? -32.068 6.231 24.812 1.00 72.50 300 LEU A C 1
ATOM 2481 O O . LEU A 1 300 ? -31.277 5.372 25.202 1.00 72.50 300 LEU A O 1
ATOM 2485 N N . LEU A 1 301 ? -31.695 7.500 24.623 1.00 78.00 301 LEU A N 1
ATOM 2486 C CA . LEU A 1 301 ? -30.310 7.931 24.813 1.00 78.00 301 LEU A CA 1
ATOM 2487 C C . LEU A 1 301 ? -29.861 7.828 26.273 1.00 78.00 301 LEU A C 1
ATOM 2489 O O . LEU A 1 301 ? -28.703 7.508 26.520 1.00 78.00 301 LEU A O 1
ATOM 2493 N N . LYS A 1 302 ? -30.760 8.026 27.244 1.00 84.12 302 LYS A N 1
ATOM 2494 C CA . LYS A 1 302 ? -30.470 7.846 28.671 1.00 84.12 302 LYS A CA 1
ATOM 2495 C C . LYS A 1 302 ? -30.109 6.395 28.988 1.00 84.12 302 LYS A C 1
ATOM 2497 O O . LYS A 1 302 ? -29.147 6.163 29.713 1.00 84.12 302 LYS A O 1
ATOM 2502 N N . LYS A 1 303 ? -30.848 5.429 28.428 1.00 65.88 303 LYS A N 1
ATOM 2503 C CA . LYS A 1 303 ? -30.556 3.993 28.573 1.00 65.88 303 LYS A CA 1
ATOM 2504 C C . LYS A 1 303 ? -29.229 3.622 27.914 1.00 65.88 303 LYS A C 1
ATOM 2506 O O . LYS A 1 303 ? -28.423 2.941 28.533 1.00 65.88 303 LYS A O 1
ATOM 2511 N N . ILE A 1 304 ? -28.987 4.109 26.696 1.00 63.22 304 ILE A N 1
ATOM 2512 C CA . ILE A 1 304 ? -27.761 3.817 25.933 1.00 63.22 304 ILE A CA 1
ATOM 2513 C C . ILE A 1 304 ? -26.520 4.416 26.607 1.00 63.22 304 ILE A C 1
ATOM 2515 O O . ILE A 1 304 ? -25.472 3.780 26.636 1.00 63.22 304 ILE A O 1
ATOM 2519 N N . ARG A 1 305 ? -26.632 5.629 27.163 1.00 67.50 305 ARG A N 1
ATOM 2520 C CA . ARG A 1 305 ? -25.523 6.350 27.814 1.00 67.50 305 ARG A CA 1
ATOM 2521 C C . ARG A 1 305 ? -25.390 6.064 29.313 1.00 67.50 305 ARG A C 1
ATOM 2523 O O . ARG A 1 305 ? -24.451 6.551 29.931 1.00 67.50 305 ARG A O 1
ATOM 2530 N N . ASN A 1 306 ? -26.312 5.289 29.886 1.00 63.66 306 ASN A N 1
ATOM 2531 C CA . ASN A 1 306 ? -26.383 4.961 31.311 1.00 63.66 306 ASN A CA 1
ATOM 2532 C C . ASN A 1 306 ? -26.395 6.209 32.238 1.00 63.66 306 ASN A C 1
ATOM 2534 O O . ASN A 1 306 ? -25.583 6.328 33.156 1.00 63.66 306 ASN A O 1
ATOM 2538 N N . MET A 1 307 ? -27.303 7.154 31.944 1.00 63.59 307 MET A N 1
ATOM 2539 C CA . MET A 1 307 ? -27.409 8.524 32.508 1.00 63.59 307 MET A CA 1
ATOM 2540 C C . MET A 1 307 ? -28.400 8.739 33.660 1.00 63.59 307 MET A C 1
ATOM 2542 O O . MET A 1 307 ? -29.363 7.951 33.803 1.00 63.59 307 MET A O 1
#

Sequence (307 aa):
MNIVGIIFFILILLSLFSSGSGFLAYKSRRKRNYSQNQSQTHQAFEANKKVWQFNTQKTVSIPEYNYQENFTDFPFFSNYQETEAFLAKKNVSPKQMQNFMKSMKGYESQMARYWTEQQRRLLRAFDQAGLNTSPEATEFALKYYNLFLDAFRHEVINYLANKILVAEVGRALNEEPKVMPQGQSYDHYIKGALDYFYMILNDDVNKIIDSMNQEIRSQYAQFFWQSDEARNQSHSAGASFQAQFDEVGQAYKTLETKQEATDDELKSNYRKLAKKYHPDRNPSQEAKEKMAKINSAYDLLKKIRNM

Nearest PDB structures (foldseek):
  5vso-assembly1_A  TM=8.719E-01  e=1.610E-02  Saccharomyces cerevisiae S288C
  4j80-assembly2_D  TM=9.657E-01  e=7.629E-02  Thermus thermophilus HB8
  7jtk-assembly1_y  TM=9.672E-01  e=1.883E-01  Chlamydomonas reinhardtii
  8f7n-assembly1_A-2  TM=1.935E-01  e=5.718E+00  Sinorhizobium meliloti

Radius of gyration: 27.98 Å; Cα contacts (8 Å, |Δi|>4): 237; chains: 1; bounding box: 77×44×73 Å

InterPro domains:
  IPR001623 DnaJ domain [PF00226] (251-303)
  IPR001623 DnaJ domain [PR00625] (252-270)
  IPR001623 DnaJ domain [PR00625] (270-285)
  IPR001623 DnaJ domain [PR00625] (286-306)
  IPR001623 DnaJ domain [PS50076] (250-306)
  IPR001623 DnaJ domain [SM00271] (249-306)
  IPR001623 DnaJ domain [cd06257] (252-302)
  IPR036869 Chaperone J-domain superfamily [G3DSA:1.10.287.110] (225-306)
  IPR036869 Chaperone J-domain superfamily [SSF46565] (224-303)
  IPR050817 DjlA DnaK co-chaperone [PTHR24074] (195-302)

pLDDT: mean 79.84, std 21.8, range [28.78, 98.75]

Solvent-accessible surface area (backbone atoms only — not comparable to full-atom values): 17307 Å² total; per-residue (Å²): 132,67,68,65,58,59,52,54,47,60,50,44,67,70,54,72,80,61,80,90,88,53,77,76,73,44,54,58,49,50,56,46,47,52,56,48,36,51,48,49,46,52,48,49,54,56,50,47,52,53,52,49,61,68,74,48,87,37,72,42,79,40,72,94,77,72,48,58,40,56,33,77,41,86,96,59,36,61,88,51,63,49,55,52,55,51,42,51,77,68,67,46,50,71,68,43,50,51,50,45,53,52,50,52,53,51,50,50,55,52,53,52,53,50,48,54,52,53,51,51,53,53,52,48,52,36,56,76,71,56,25,55,78,46,72,65,38,34,53,57,46,49,56,58,51,48,53,50,55,50,52,52,43,51,46,37,47,59,28,46,53,65,41,40,47,46,48,45,51,19,59,50,71,75,46,89,45,85,90,50,66,87,91,61,55,67,70,62,52,42,51,50,41,50,56,49,42,55,53,50,54,51,51,52,53,49,53,52,53,50,51,49,54,48,51,54,52,49,55,54,48,56,50,56,71,66,60,63,95,76,88,80,76,94,86,47,69,76,64,51,49,55,51,51,54,51,48,54,57,47,26,31,54,66,46,76,41,61,89,86,55,50,72,66,55,51,54,47,38,44,53,54,50,45,66,68,25,30,55,96,81,28,78,48,71,68,28,46,54,51,37,52,50,43,50,53,30,48,54,51,50,32,64,74,62,65,108

Organism: NCBI:txid747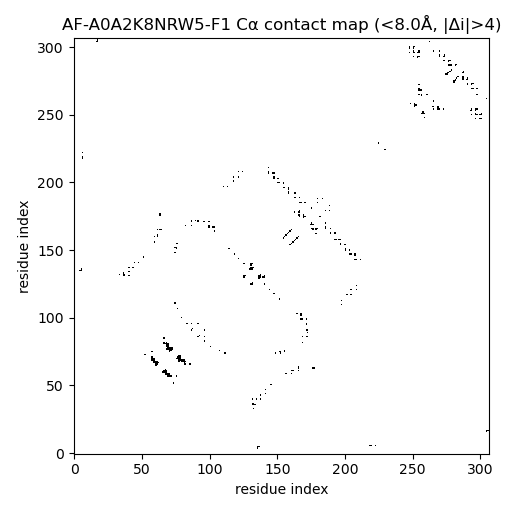00

Mean predicted aligned error: 14.91 Å

Foldseek 3Di:
DPLVVVQVVLVCVLQVLPDDDPPPVVVVVVVVLVVVLLVVLVVLVVVLQVVLLVPDDQWAAAVLLGWIFGQNDPLTHGPCPRVLVSLVVLVQDPVLVVVLNVVLVVLVVVLVVLLVVLLVVLVVLLVVSVLSNDPVSSVLSSVLVSLLSVQSNVLCSVQVRHFLNQLSSCVSSVHDGPSDDPPDDSVVRNVVSSVVSSVSSVVSSVVSSVVSVVVVVVSNVVVVVVPDDPPDDPDCVVVVVVVVVVLLVVLCVLLVHDPPDDPVSSVVSLVVLCVVLPCVVPVDPVSVVSNVSSVVSSVVVCVSSVD

Secondary structure (DSSP, 8-state):
--HHHHHHHHHHHHHTTS----TTTHHHHHHHHHHHHHHHHHHHHHHHHHHHHHHS--EEEEGGGTEEEE--BTTTB---HHHHHHHHHTT--HHHHHHHHHHHHHHHHHHHHHHHHHHHHHHHHHHHTTTTSSHHHHHHHHHHHHHHHHHHHHHIIIIIIIIIIHHHHHHHHT---TTSPTT--HHHHHHHHHHHHHHHHHHHHHHHHHHHHHHHHHHHHHHHHHSS---S-TT-HHHHHHHHHHHHHHHHHHTT--TT--HHHHHHHHHHHHHHH-TTT--SHHHHHHHHHHHHHHHHHHHHHT-